Protein AF-A0A3E1KDF4-F1 (afdb_monomer_lite)

Foldseek 3Di:
DDDDFDWDWDAFQNFTKIWRFDPDDPDVVVVPPVQLQLLQAACLCSVDVVVGTQWMDTDPDPPPDDQEDAQTFGHPVRHKAFPLVQQVLQDPPSSVVQVVVLCVVCVLQFDADPNDTGGQFIFRYHNDPPPHGHQAAKTWTTSSSDSPNWIWIRHSNPSVFIKTFAPVSVLNVVSSVCSSNVPPDHDDRPVGIGTDDD

Structure (mmCIF, N/CA/C/O backbone):
data_AF-A0A3E1KDF4-F1
#
_entry.id   AF-A0A3E1KDF4-F1
#
loop_
_atom_site.group_PDB
_atom_site.id
_atom_site.type_symbol
_atom_site.label_atom_id
_atom_site.label_alt_id
_atom_site.label_comp_id
_atom_site.label_asym_id
_atom_site.label_entity_id
_atom_site.label_seq_id
_atom_site.pdbx_PDB_ins_code
_atom_site.Cartn_x
_atom_site.Cartn_y
_atom_site.Cartn_z
_atom_site.occupancy
_atom_site.B_iso_or_equiv
_atom_site.auth_seq_id
_atom_site.auth_comp_id
_atom_site.auth_asym_id
_atom_site.auth_atom_id
_atom_site.pdbx_PDB_model_num
ATOM 1 N N . PRO A 1 1 ? 9.156 12.011 -33.566 1.00 47.12 1 PRO A N 1
ATOM 2 C CA . PRO A 1 1 ? 8.100 10.980 -33.742 1.00 47.12 1 PRO A CA 1
ATOM 3 C C . PRO A 1 1 ? 7.710 10.384 -32.381 1.00 47.12 1 PRO A C 1
ATOM 5 O O . PRO A 1 1 ? 8.600 9.970 -31.647 1.00 47.12 1 PRO A O 1
ATOM 8 N N . ARG A 1 2 ? 6.422 10.395 -32.005 1.00 44.53 2 ARG A N 1
ATOM 9 C CA . ARG A 1 2 ? 5.960 9.654 -30.818 1.00 44.53 2 ARG A CA 1
ATOM 10 C C . ARG A 1 2 ? 5.987 8.169 -31.176 1.00 44.53 2 ARG A C 1
ATOM 12 O O . ARG A 1 2 ? 5.314 7.780 -32.126 1.00 44.53 2 ARG A O 1
ATOM 19 N N . LEU A 1 3 ? 6.801 7.381 -30.478 1.00 54.16 3 LEU A N 1
ATOM 20 C CA . LEU A 1 3 ? 6.761 5.926 -30.611 1.00 54.16 3 LEU A CA 1
ATOM 21 C C . LEU A 1 3 ? 5.365 5.436 -30.180 1.00 54.16 3 LEU A C 1
ATOM 23 O O . LEU A 1 3 ? 4.798 6.016 -29.247 1.00 54.16 3 LEU A O 1
ATOM 27 N N . PRO A 1 4 ? 4.786 4.427 -30.854 1.00 56.81 4 PRO A N 1
ATOM 28 C CA . PRO A 1 4 ? 3.568 3.796 -30.372 1.00 56.81 4 PRO A CA 1
ATOM 29 C C . PRO A 1 4 ? 3.824 3.260 -28.962 1.00 56.81 4 PRO A C 1
ATOM 31 O O . PRO A 1 4 ? 4.814 2.569 -28.732 1.00 56.81 4 PRO A O 1
ATOM 34 N N . VAL A 1 5 ? 2.954 3.607 -28.014 1.00 58.84 5 VAL A N 1
ATOM 35 C CA . VAL A 1 5 ? 2.964 2.966 -26.698 1.00 58.84 5 VAL A CA 1
ATOM 36 C C . VAL A 1 5 ? 2.368 1.584 -26.910 1.00 58.84 5 VAL A C 1
ATOM 38 O O . VAL A 1 5 ? 1.167 1.462 -27.151 1.00 58.84 5 VAL A O 1
ATOM 41 N N . GLU A 1 6 ? 3.208 0.555 -26.893 1.00 65.81 6 GLU A N 1
ATOM 42 C CA . GLU A 1 6 ? 2.715 -0.814 -26.851 1.00 65.81 6 GLU A CA 1
ATOM 43 C C . GLU A 1 6 ? 2.023 -1.022 -25.503 1.00 65.81 6 GLU A C 1
ATOM 45 O O . GLU A 1 6 ? 2.566 -0.698 -24.449 1.00 65.81 6 GLU A O 1
ATOM 50 N N . VAL A 1 7 ? 0.788 -1.511 -25.544 1.00 69.19 7 VAL A N 1
ATOM 51 C CA . VAL A 1 7 ? 0.014 -1.880 -24.360 1.00 69.19 7 VAL A CA 1
ATOM 52 C C . VAL A 1 7 ? -0.359 -3.341 -24.526 1.00 69.19 7 VAL A C 1
ATOM 54 O O . VAL A 1 7 ? -0.963 -3.725 -25.528 1.00 69.19 7 VAL A O 1
ATOM 57 N N . LEU A 1 8 ? 0.030 -4.164 -23.557 1.00 75.25 8 LEU A N 1
ATOM 58 C CA . LEU A 1 8 ? -0.312 -5.575 -23.526 1.00 75.25 8 LEU A CA 1
ATOM 59 C C . LEU A 1 8 ? -1.577 -5.754 -22.694 1.00 75.25 8 LEU A C 1
ATOM 61 O O . LEU A 1 8 ? -1.612 -5.404 -21.516 1.00 75.25 8 LEU A O 1
ATOM 65 N N . PHE A 1 9 ? -2.589 -6.369 -23.292 1.00 78.69 9 PHE A N 1
ATOM 66 C CA . PHE A 1 9 ? -3.765 -6.834 -22.574 1.00 78.69 9 PHE A CA 1
ATOM 67 C C . PHE A 1 9 ? -3.767 -8.356 -22.548 1.00 78.69 9 PHE A C 1
ATOM 69 O O . PHE A 1 9 ? -3.581 -8.995 -23.583 1.00 78.69 9 PHE A O 1
ATOM 76 N N . PHE A 1 10 ? -4.010 -8.948 -21.385 1.00 83.12 10 PHE A N 1
ATOM 77 C CA . PHE A 1 10 ? -4.250 -10.384 -21.283 1.00 83.12 10 PHE A CA 1
ATOM 78 C C . PHE A 1 10 ? -5.373 -10.679 -20.300 1.00 83.12 10 PHE A C 1
ATOM 80 O O . PHE A 1 10 ? -5.626 -9.933 -19.356 1.00 83.12 10 PHE A O 1
ATOM 87 N N . ASN A 1 11 ? -6.078 -11.780 -20.543 1.00 82.62 11 ASN A N 1
ATOM 88 C CA . ASN A 1 11 ? -7.138 -12.237 -19.661 1.00 82.62 11 ASN A CA 1
ATOM 89 C C . ASN A 1 11 ? -6.549 -13.126 -18.560 1.00 82.62 11 ASN A C 1
ATOM 91 O O . ASN A 1 11 ? -5.873 -14.109 -18.860 1.00 82.62 11 ASN A O 1
ATOM 95 N N . VAL A 1 12 ? -6.858 -12.822 -17.300 1.00 82.56 12 VAL A N 1
ATOM 96 C CA . VAL A 1 12 ? -6.626 -13.733 -16.173 1.00 82.56 12 VAL A CA 1
ATOM 97 C C . VAL A 1 12 ? -7.921 -13.898 -15.403 1.00 82.56 12 VAL A C 1
ATOM 99 O O . VAL A 1 12 ? -8.464 -12.937 -14.859 1.00 82.56 12 VAL A O 1
ATOM 102 N N . SER A 1 13 ? -8.429 -15.130 -15.347 1.00 83.38 13 SER A N 1
ATOM 103 C CA . SER A 1 13 ? -9.644 -15.476 -14.594 1.00 83.38 13 SER A CA 1
ATOM 104 C C . SER A 1 13 ? -10.860 -14.595 -14.943 1.00 83.38 13 SER A C 1
ATOM 106 O O . SER A 1 13 ? -11.677 -14.260 -14.079 1.00 83.38 13 SER A O 1
ATOM 108 N N . GLY A 1 14 ? -10.980 -14.169 -16.204 1.00 76.00 14 GLY A N 1
ATOM 109 C CA . GLY A 1 14 ? -12.062 -13.297 -16.664 1.00 76.00 14 GLY A CA 1
ATOM 110 C C . GLY A 1 14 ? -11.866 -11.807 -16.366 1.00 76.00 14 GLY A C 1
ATOM 111 O O . GLY A 1 14 ? -12.783 -11.033 -16.622 1.00 76.00 14 GLY A O 1
ATOM 112 N N . ARG A 1 15 ? -10.708 -11.382 -15.839 1.00 72.50 15 ARG A N 1
ATOM 113 C CA . ARG A 1 15 ? -10.311 -9.968 -15.767 1.00 72.50 15 ARG A CA 1
ATOM 114 C C . ARG A 1 15 ? -9.394 -9.639 -16.933 1.00 72.50 15 ARG A C 1
ATOM 116 O O . ARG A 1 15 ? -8.452 -10.382 -17.200 1.00 72.50 15 ARG A O 1
ATOM 123 N N . MET A 1 16 ? -9.654 -8.517 -17.594 1.00 79.44 16 MET A N 1
ATOM 124 C CA . MET A 1 16 ? -8.663 -7.932 -18.486 1.00 79.44 16 MET A CA 1
ATOM 125 C C . MET A 1 16 ? -7.581 -7.296 -17.617 1.00 79.44 16 MET A C 1
ATOM 127 O O . MET A 1 16 ? -7.897 -6.475 -16.761 1.00 79.44 16 MET A O 1
ATOM 131 N N . VAL A 1 17 ? -6.332 -7.702 -17.798 1.00 77.69 17 VAL A N 1
ATOM 132 C CA . VAL A 1 17 ? -5.173 -7.076 -17.168 1.00 77.69 17 VAL A CA 1
ATOM 133 C C . VAL A 1 17 ? -4.478 -6.262 -18.235 1.00 77.69 17 VAL A C 1
ATOM 135 O O . VAL A 1 17 ? -4.139 -6.784 -19.295 1.00 77.69 17 VAL A O 1
ATOM 138 N N . GLU A 1 18 ? -4.301 -4.982 -17.949 1.00 75.94 18 GLU A N 1
ATOM 139 C CA . GLU A 1 18 ? -3.542 -4.069 -18.788 1.00 75.94 18 GLU A CA 1
ATOM 140 C C . GLU A 1 18 ? -2.137 -3.922 -18.205 1.00 75.94 18 GLU A C 1
ATOM 142 O O . GLU A 1 18 ? -1.963 -3.595 -17.026 1.00 75.94 18 GLU A O 1
ATOM 147 N N . VAL A 1 19 ? -1.136 -4.156 -19.047 1.00 73.44 19 VAL A N 1
ATOM 148 C CA . VAL A 1 19 ? 0.274 -3.922 -18.759 1.00 73.44 19 VAL A CA 1
ATOM 149 C C . VAL A 1 19 ? 0.790 -2.928 -19.780 1.00 73.44 19 VAL A C 1
ATOM 151 O O . VAL A 1 19 ? 0.614 -3.110 -20.982 1.00 73.44 19 VAL A O 1
ATOM 154 N N . PHE A 1 20 ? 1.449 -1.883 -19.294 1.00 67.44 20 PHE A N 1
ATOM 155 C CA . PHE A 1 20 ? 2.184 -0.939 -20.127 1.00 67.44 20 PHE A CA 1
ATOM 156 C C . PHE A 1 20 ? 3.644 -1.397 -20.183 1.00 67.44 20 PHE A C 1
ATOM 158 O O . PHE A 1 20 ? 4.397 -1.072 -19.260 1.00 67.44 20 PHE A O 1
ATOM 165 N N . PRO A 1 21 ? 4.050 -2.202 -21.185 1.00 61.66 21 PRO A N 1
ATOM 166 C CA . PRO A 1 21 ? 5.449 -2.524 -21.392 1.00 61.66 21 PRO A CA 1
ATOM 167 C C . PRO A 1 21 ? 6.201 -1.257 -21.796 1.0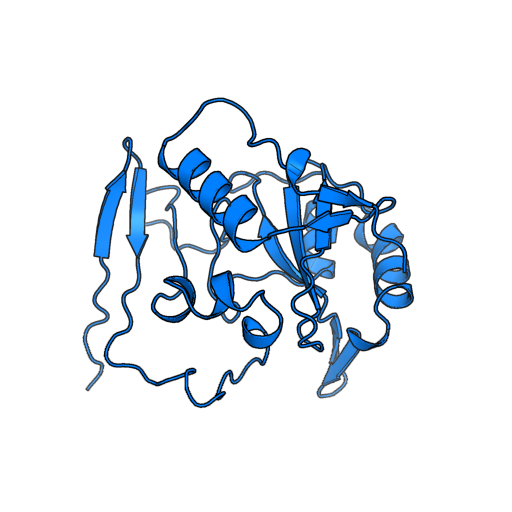0 61.66 21 PRO A C 1
ATOM 169 O O . PRO A 1 21 ? 5.887 -0.614 -22.793 1.00 61.66 21 PRO A O 1
ATOM 172 N N . THR A 1 22 ? 7.231 -0.906 -21.040 1.00 58.59 22 THR A N 1
ATOM 173 C CA . THR A 1 22 ? 8.205 0.099 -21.466 1.00 58.59 22 THR A CA 1
ATOM 174 C C . THR A 1 22 ? 9.553 -0.599 -21.641 1.00 58.59 22 THR A C 1
ATOM 176 O O . THR A 1 22 ? 10.296 -0.763 -20.679 1.00 58.59 22 THR A O 1
ATOM 179 N N . PHE A 1 23 ? 9.868 -1.045 -22.861 1.00 49.69 23 PHE A N 1
ATOM 180 C CA 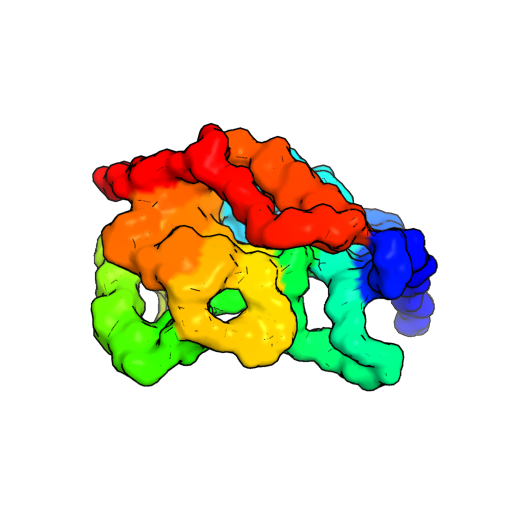. PHE A 1 23 ? 11.207 -1.498 -23.285 1.00 49.69 23 PHE A CA 1
ATOM 181 C C . PHE A 1 23 ? 11.597 -0.736 -24.565 1.00 49.69 23 PHE A C 1
ATOM 183 O O . PHE A 1 23 ? 10.693 -0.437 -25.345 1.00 49.69 23 PHE A O 1
ATOM 190 N N . PRO A 1 24 ? 12.879 -0.420 -24.851 1.00 49.16 24 PRO A N 1
ATOM 191 C CA . PRO A 1 24 ? 14.121 -0.694 -24.126 1.00 49.16 24 PRO A CA 1
ATOM 192 C C . PRO A 1 24 ? 14.363 0.326 -23.008 1.00 49.16 24 PRO A C 1
ATOM 194 O O . PRO A 1 24 ? 13.964 1.482 -23.119 1.00 49.16 24 PRO A O 1
ATOM 197 N N . GLY A 1 25 ? 15.004 -0.125 -21.929 1.00 45.41 25 GLY A N 1
ATOM 198 C CA . GLY A 1 25 ? 15.197 0.644 -20.704 1.00 45.41 25 GLY A CA 1
ATOM 199 C C . GLY A 1 25 ? 15.801 2.025 -20.946 1.00 45.41 25 GLY A C 1
ATOM 200 O O . GLY A 1 25 ? 17.001 2.162 -21.151 1.00 45.41 25 GLY A O 1
ATOM 201 N N . SER A 1 26 ? 14.986 3.067 -20.800 1.00 47.03 26 SER A N 1
ATOM 202 C CA . SER A 1 26 ? 15.437 4.235 -20.050 1.00 47.03 26 SER A CA 1
ATOM 203 C C . SER A 1 26 ? 15.648 3.741 -18.622 1.00 47.03 26 SER A C 1
ATOM 205 O O . SER A 1 26 ? 14.716 3.667 -17.824 1.00 47.03 26 SER A O 1
ATOM 207 N N . THR A 1 27 ? 16.851 3.233 -18.386 1.00 45.78 27 THR A N 1
ATOM 208 C CA . THR A 1 27 ? 17.291 2.554 -17.181 1.00 45.78 27 THR A CA 1
ATOM 209 C C . THR A 1 27 ? 17.152 3.494 -15.991 1.00 45.78 27 THR A C 1
ATOM 211 O O . THR A 1 27 ? 18.023 4.299 -15.688 1.00 45.78 27 THR A O 1
ATOM 214 N N . TYR A 1 28 ? 16.077 3.320 -15.223 1.00 50.94 28 TYR A N 1
ATOM 215 C CA . TYR A 1 28 ? 16.142 3.635 -13.799 1.00 50.94 28 TYR A CA 1
ATOM 216 C C . TYR A 1 28 ? 17.239 2.790 -13.115 1.00 50.94 28 TYR A C 1
ATOM 218 O O . TYR A 1 28 ? 17.643 3.121 -12.004 1.00 50.94 28 TYR A O 1
ATOM 226 N N . GLU A 1 29 ? 17.744 1.725 -13.777 1.00 48.97 29 GLU A N 1
ATOM 227 C CA . GLU A 1 29 ? 18.869 0.871 -13.342 1.00 48.97 29 GLU A CA 1
ATOM 228 C C . GLU A 1 29 ? 20.132 1.680 -12.999 1.00 48.97 29 GLU A C 1
ATOM 230 O O . GLU A 1 29 ? 20.879 1.269 -12.117 1.00 48.97 29 GLU A O 1
ATOM 235 N N . ASP A 1 30 ? 20.306 2.872 -13.585 1.00 49.66 30 ASP A N 1
ATOM 236 C CA . ASP A 1 30 ? 21.410 3.795 -13.278 1.00 49.66 30 ASP A CA 1
ATOM 237 C C . ASP A 1 30 ? 21.132 4.700 -12.054 1.00 49.66 30 ASP A C 1
ATOM 239 O O . ASP A 1 30 ? 21.831 5.684 -11.818 1.00 49.66 30 ASP A O 1
ATOM 243 N N . GLY A 1 31 ? 20.080 4.410 -11.278 1.00 47.66 31 GLY A N 1
ATOM 244 C CA . GLY A 1 31 ? 19.677 5.182 -10.097 1.00 47.66 31 GLY A CA 1
ATOM 245 C C . GLY A 1 31 ? 18.862 6.441 -10.404 1.00 47.66 31 GLY A C 1
ATOM 246 O O . GLY A 1 31 ? 18.643 7.265 -9.518 1.00 47.66 31 GLY A O 1
ATOM 247 N N . ASN A 1 32 ? 18.390 6.608 -11.641 1.00 49.22 32 ASN A N 1
ATOM 248 C CA . ASN A 1 32 ? 17.757 7.845 -12.095 1.00 49.22 32 ASN A CA 1
ATOM 249 C C . ASN A 1 32 ? 16.244 7.892 -11.820 1.00 49.22 32 ASN A C 1
ATOM 251 O O . ASN A 1 32 ? 15.463 8.304 -12.679 1.00 49.22 32 ASN A O 1
ATOM 255 N N . ASP A 1 33 ? 15.800 7.432 -10.642 1.00 59.28 33 ASP A N 1
ATOM 256 C CA . ASP A 1 33 ? 14.418 7.646 -10.204 1.00 59.28 33 ASP A CA 1
ATOM 257 C C . ASP A 1 33 ? 14.234 9.134 -9.909 1.00 59.28 33 ASP A C 1
ATOM 259 O O . ASP A 1 33 ? 14.506 9.619 -8.811 1.00 59.28 33 ASP A O 1
ATOM 263 N N . CYS A 1 34 ? 13.751 9.868 -10.909 1.00 49.00 34 CYS A N 1
ATOM 264 C CA . CYS A 1 34 ? 13.457 11.293 -10.827 1.00 49.00 34 CYS A CA 1
ATOM 265 C C . CYS A 1 34 ? 12.450 11.658 -9.716 1.00 49.00 34 CYS A C 1
ATOM 267 O O . CYS A 1 34 ? 12.303 12.840 -9.398 1.00 49.00 34 CYS A O 1
ATOM 269 N N . PHE A 1 35 ? 11.797 10.673 -9.085 1.00 58.03 35 PHE A N 1
ATOM 270 C CA . PHE A 1 35 ? 10.918 10.854 -7.930 1.00 58.03 35 PHE A CA 1
ATOM 271 C C . PHE A 1 35 ? 11.475 10.284 -6.612 1.00 58.03 35 PHE A C 1
ATOM 273 O O . PHE A 1 35 ? 10.855 10.521 -5.569 1.00 58.03 35 PHE A O 1
ATOM 280 N N . GLY A 1 36 ? 12.582 9.528 -6.641 1.00 62.53 36 GLY A N 1
ATOM 281 C CA . GLY A 1 36 ? 13.195 8.817 -5.504 1.00 62.53 36 GLY A CA 1
ATOM 282 C C . GLY A 1 36 ? 12.282 7.819 -4.772 1.00 62.53 36 GLY A C 1
ATOM 283 O O . GLY A 1 36 ? 12.664 7.261 -3.748 1.00 62.53 36 GLY A O 1
ATOM 284 N N . SER A 1 37 ? 11.058 7.614 -5.262 1.00 71.62 37 SER A N 1
ATOM 285 C CA . SER A 1 37 ? 10.005 6.859 -4.586 1.00 71.62 37 SER A CA 1
ATOM 286 C C . SER A 1 37 ? 10.140 5.349 -4.787 1.00 71.62 37 SER A C 1
ATOM 288 O O . SER A 1 37 ? 9.814 4.597 -3.876 1.00 71.62 37 SER A O 1
ATOM 290 N N . LEU A 1 38 ? 10.658 4.879 -5.922 1.00 77.81 38 LEU A N 1
ATOM 291 C CA . LEU A 1 38 ? 10.969 3.461 -6.128 1.00 77.81 38 LEU A CA 1
ATOM 292 C C . LEU A 1 38 ? 12.125 3.004 -5.236 1.00 77.81 38 LEU A C 1
ATOM 294 O O . LEU A 1 38 ? 12.090 1.880 -4.756 1.00 77.81 38 LEU A O 1
ATOM 298 N N . LEU A 1 39 ? 13.089 3.883 -4.941 1.00 80.44 39 LEU A N 1
ATOM 299 C CA . LEU A 1 39 ? 14.196 3.578 -4.021 1.00 80.44 39 LEU A CA 1
ATOM 300 C C . LEU A 1 39 ? 13.740 3.394 -2.562 1.00 80.44 39 LEU A C 1
ATOM 302 O O . LEU A 1 39 ? 14.505 2.901 -1.740 1.00 80.44 39 LEU A O 1
ATOM 306 N N . SER A 1 40 ? 12.504 3.791 -2.239 1.00 86.25 40 SER A N 1
ATOM 307 C CA . SER A 1 40 ? 11.893 3.543 -0.928 1.00 86.25 40 SER A CA 1
ATOM 308 C C . SER A 1 40 ? 11.153 2.206 -0.838 1.00 86.25 40 SER A C 1
ATOM 310 O O . SER A 1 40 ? 10.818 1.773 0.263 1.00 86.25 40 SER A O 1
ATOM 312 N N . LEU A 1 41 ? 10.888 1.546 -1.972 1.00 88.69 41 LEU A N 1
ATOM 313 C CA . LEU A 1 41 ? 10.337 0.195 -1.974 1.00 88.69 41 LEU A CA 1
ATOM 314 C C . LEU A 1 41 ? 11.434 -0.841 -1.698 1.00 88.69 41 LEU A C 1
ATOM 316 O O . LEU A 1 41 ? 12.595 -0.610 -2.033 1.00 88.69 41 LEU A O 1
ATOM 320 N N . PRO A 1 42 ? 11.055 -2.016 -1.176 1.00 90.00 42 PRO A N 1
ATOM 321 C CA . PRO A 1 42 ? 11.915 -3.190 -1.163 1.00 90.00 42 PRO A CA 1
ATOM 322 C C . PRO A 1 42 ? 12.475 -3.491 -2.546 1.00 90.00 42 PRO A C 1
ATOM 324 O O . PRO A 1 42 ? 11.732 -3.480 -3.532 1.00 90.00 42 PRO A O 1
ATOM 327 N N . ASP A 1 43 ? 13.767 -3.795 -2.617 1.00 85.81 43 ASP A N 1
ATOM 328 C CA . ASP A 1 43 ? 14.474 -4.026 -3.877 1.00 85.81 43 ASP A CA 1
ATOM 329 C C . ASP A 1 43 ? 13.806 -5.105 -4.732 1.00 85.81 43 ASP A C 1
ATOM 331 O O . ASP A 1 43 ? 13.681 -4.944 -5.947 1.00 85.81 43 ASP A O 1
ATOM 335 N N . GLY A 1 44 ? 13.330 -6.186 -4.109 1.00 83.88 44 GLY A N 1
ATOM 336 C CA . GLY A 1 44 ? 12.666 -7.267 -4.829 1.00 83.88 44 GLY A CA 1
ATOM 337 C C . GLY A 1 44 ? 11.298 -6.885 -5.398 1.00 83.88 44 GLY A C 1
ATOM 338 O O . GLY A 1 44 ? 10.838 -7.544 -6.322 1.00 83.88 44 GLY A O 1
ATOM 339 N N . LEU A 1 45 ? 10.674 -5.800 -4.925 1.00 85.38 45 LEU A N 1
ATOM 340 C CA . LEU A 1 45 ? 9.503 -5.192 -5.564 1.00 85.38 45 LEU A CA 1
ATOM 341 C C . LEU A 1 45 ? 9.929 -4.139 -6.584 1.00 85.38 45 LEU A C 1
ATOM 343 O O . LEU A 1 45 ? 9.500 -4.197 -7.737 1.00 85.38 45 LEU A O 1
ATOM 347 N N . ALA A 1 46 ? 10.793 -3.208 -6.176 1.00 80.31 46 ALA A N 1
ATOM 348 C CA . ALA A 1 46 ? 11.234 -2.078 -6.979 1.00 80.31 46 ALA A CA 1
ATOM 349 C C . ALA A 1 46 ? 11.887 -2.528 -8.286 1.00 80.31 46 ALA A C 1
ATOM 351 O O . ALA A 1 46 ? 11.510 -2.013 -9.326 1.00 80.31 46 ALA A O 1
ATOM 352 N N . LYS A 1 47 ? 12.792 -3.517 -8.245 1.00 78.19 47 LYS A N 1
ATOM 353 C CA . LYS A 1 47 ? 13.598 -4.011 -9.381 1.00 78.19 47 LYS A CA 1
ATOM 354 C C . LYS A 1 47 ? 12.939 -5.169 -10.154 1.00 78.19 47 LYS A C 1
ATOM 356 O O . LYS A 1 47 ? 13.576 -5.790 -11.003 1.00 78.19 47 LYS A O 1
ATOM 361 N N . SER A 1 48 ? 11.675 -5.484 -9.858 1.00 76.38 48 SER A N 1
ATOM 362 C CA . SER A 1 48 ? 10.919 -6.585 -10.477 1.00 76.38 48 SER A CA 1
ATOM 363 C C . SER A 1 48 ? 10.250 -6.190 -11.806 1.00 76.38 48 SER A C 1
ATOM 365 O O . SER A 1 48 ? 10.710 -5.304 -12.527 1.00 76.38 48 SER A O 1
ATOM 367 N N . TRP A 1 49 ? 9.117 -6.825 -12.135 1.00 71.31 49 TRP A N 1
ATOM 368 C CA . TRP A 1 49 ? 8.223 -6.386 -13.206 1.00 71.31 49 TRP A CA 1
ATOM 369 C C . TRP A 1 49 ? 7.742 -4.942 -13.009 1.00 71.31 49 TRP A C 1
ATOM 371 O O . TRP A 1 49 ? 7.520 -4.246 -13.999 1.00 71.31 49 TRP A O 1
ATOM 381 N N . LEU A 1 50 ? 7.621 -4.467 -11.762 1.00 73.56 50 LEU A N 1
ATOM 382 C CA . LEU A 1 50 ? 7.198 -3.095 -11.457 1.00 73.56 50 LEU A CA 1
ATOM 383 C C . LEU A 1 50 ? 8.210 -2.050 -11.950 1.00 73.56 50 LEU A C 1
ATOM 385 O O . LEU A 1 50 ? 7.823 -0.940 -12.286 1.00 73.56 50 LEU A O 1
ATOM 389 N N . TRP A 1 51 ? 9.490 -2.410 -12.047 1.00 68.19 51 TRP A N 1
ATOM 390 C CA . TRP A 1 51 ? 10.529 -1.552 -12.624 1.00 68.19 51 TRP A CA 1
ATOM 391 C C . TRP A 1 51 ? 10.378 -1.361 -14.134 1.00 68.19 51 TRP A C 1
ATOM 393 O O . TRP A 1 51 ? 10.801 -0.359 -14.702 1.00 68.19 51 TRP A O 1
ATOM 403 N N . ARG A 1 52 ? 9.841 -2.388 -14.801 1.00 66.69 52 ARG A N 1
ATOM 404 C CA . ARG A 1 52 ? 9.834 -2.538 -16.266 1.00 66.69 52 ARG A CA 1
ATOM 405 C C . ARG A 1 52 ? 8.482 -2.211 -16.892 1.00 66.69 52 ARG A C 1
ATOM 407 O O . ARG A 1 52 ? 8.345 -2.180 -18.113 1.00 66.69 52 ARG A O 1
ATOM 414 N N . THR A 1 53 ? 7.476 -2.030 -16.051 1.00 64.75 53 THR A N 1
ATOM 415 C CA . THR A 1 53 ? 6.094 -1.762 -16.429 1.00 64.75 53 THR A CA 1
ATOM 416 C C . THR A 1 53 ? 5.609 -0.599 -15.574 1.00 64.75 53 THR A C 1
ATOM 418 O O . THR A 1 53 ? 6.038 -0.469 -14.434 1.00 64.75 53 THR A O 1
ATOM 421 N N . ASP A 1 54 ? 4.691 0.240 -16.054 1.00 69.88 54 ASP A N 1
ATOM 422 C CA . ASP A 1 54 ? 4.097 1.336 -15.247 1.00 69.88 54 ASP A CA 1
ATOM 423 C C . ASP A 1 54 ? 3.170 0.816 -14.108 1.00 69.88 54 ASP A C 1
ATOM 425 O O . ASP A 1 54 ? 2.219 1.471 -13.666 1.00 69.88 54 ASP A O 1
ATOM 429 N N . GLY A 1 55 ? 3.431 -0.402 -13.635 1.00 73.94 55 GLY A N 1
ATOM 430 C CA . GLY A 1 55 ? 2.593 -1.198 -12.765 1.00 73.94 55 GLY A CA 1
ATOM 431 C C . GLY A 1 55 ? 1.571 -2.057 -13.510 1.00 73.94 55 GLY A C 1
ATOM 432 O O . GLY A 1 55 ? 1.525 -2.106 -14.742 1.00 73.94 55 GLY A O 1
ATOM 433 N N . TRP A 1 56 ? 0.717 -2.726 -12.737 1.00 76.75 56 TRP A N 1
ATOM 434 C CA . TRP A 1 56 ? -0.422 -3.482 -13.256 1.00 76.75 56 TRP A CA 1
ATOM 435 C C . TRP A 1 56 ? -1.721 -2.727 -13.035 1.00 76.75 56 TRP A C 1
ATOM 437 O O . TRP A 1 56 ? -1.860 -1.954 -12.082 1.00 76.75 56 TRP A O 1
ATOM 447 N N . ARG A 1 57 ? -2.696 -2.978 -13.914 1.00 72.56 57 ARG A N 1
ATOM 448 C CA . ARG A 1 57 ? -4.014 -2.348 -13.840 1.00 72.56 57 ARG A CA 1
ATOM 449 C C . ARG A 1 57 ? -5.126 -3.342 -14.136 1.00 72.56 57 ARG A C 1
ATOM 451 O O . ARG A 1 57 ? -5.003 -4.202 -15.008 1.00 72.56 57 ARG A O 1
ATOM 458 N N . ILE A 1 58 ? -6.233 -3.168 -13.417 1.00 69.88 58 ILE A N 1
ATOM 459 C CA . ILE A 1 58 ? -7.501 -3.849 -13.678 1.00 69.88 58 ILE A CA 1
ATOM 460 C C . ILE A 1 58 ? -8.526 -2.755 -14.004 1.00 69.88 58 ILE A C 1
ATOM 462 O O . ILE A 1 58 ? -8.970 -2.065 -13.083 1.00 69.88 58 ILE A O 1
ATOM 466 N N . PRO A 1 59 ? -8.872 -2.531 -15.282 1.00 63.62 59 PRO A N 1
ATOM 467 C CA . PRO A 1 59 ? -9.909 -1.576 -15.649 1.00 63.62 59 PRO A CA 1
ATOM 468 C C . PRO A 1 59 ? -11.270 -2.020 -15.093 1.00 63.62 59 PRO A C 1
ATOM 470 O O . PRO A 1 59 ? -11.611 -3.203 -15.130 1.00 63.62 59 PRO A O 1
ATOM 473 N N . GLY A 1 60 ? -12.045 -1.061 -14.574 1.00 57.38 60 GLY A N 1
ATOM 474 C CA . GLY A 1 60 ? -13.407 -1.300 -14.077 1.00 57.38 60 GLY A CA 1
ATOM 475 C C . GLY A 1 60 ? -14.410 -1.570 -15.204 1.00 57.38 60 GLY A C 1
ATOM 476 O O . GLY A 1 60 ? -15.323 -2.376 -15.042 1.00 57.38 60 GLY A O 1
ATOM 477 N N . SER A 1 61 ? -14.193 -0.954 -16.368 1.00 57.00 61 SER A N 1
ATOM 478 C CA . SER A 1 61 ? -14.953 -1.167 -17.600 1.00 57.00 61 SER A CA 1
ATOM 479 C C . SER A 1 61 ? -14.105 -0.821 -18.835 1.00 57.00 61 SER A C 1
ATOM 481 O O . SER A 1 61 ? -13.056 -0.180 -18.732 1.00 57.00 61 SER A O 1
ATOM 483 N N . VAL A 1 62 ? -14.532 -1.267 -20.021 1.00 52.66 62 VAL A N 1
ATOM 484 C CA . VAL A 1 62 ? -13.871 -0.922 -21.291 1.00 52.66 62 VAL A CA 1
ATOM 485 C C . VAL A 1 62 ? -14.149 0.552 -21.606 1.00 52.66 62 VAL A C 1
ATOM 487 O O . VAL A 1 62 ? -15.300 0.926 -21.805 1.00 52.66 62 VAL A O 1
ATOM 490 N N . GLY A 1 63 ? -13.105 1.383 -21.663 1.00 53.22 63 GLY A N 1
ATOM 491 C CA . GLY A 1 63 ? -13.209 2.812 -21.999 1.00 53.22 63 GLY A CA 1
ATOM 492 C C . GLY A 1 63 ? -13.201 3.773 -20.803 1.00 53.22 63 GLY A C 1
ATOM 493 O O . GLY A 1 63 ? -13.036 4.975 -21.008 1.00 53.22 63 GLY A O 1
ATOM 494 N N . GLU A 1 64 ? -13.300 3.282 -19.563 1.00 55.50 64 GLU A N 1
ATOM 495 C CA . GLU A 1 64 ? -13.021 4.106 -18.384 1.00 55.50 64 GLU A CA 1
ATOM 496 C C . GLU A 1 64 ? -11.518 4.376 -18.270 1.00 55.50 64 GLU A C 1
ATOM 498 O O . GLU A 1 64 ? -10.703 3.475 -18.060 1.00 55.50 64 GLU A O 1
ATOM 503 N N . GLY A 1 65 ? -11.151 5.652 -18.404 1.00 50.94 65 GLY A N 1
ATOM 504 C CA . GLY A 1 65 ? -9.796 6.120 -18.149 1.00 50.94 65 GLY A CA 1
ATOM 505 C C . GLY A 1 65 ? -9.397 5.830 -16.693 1.00 50.94 65 GLY A C 1
ATOM 506 O O . GLY A 1 65 ? -10.114 6.222 -15.769 1.00 50.94 65 GLY A O 1
ATOM 507 N N . PRO A 1 66 ? -8.257 5.169 -16.442 1.00 51.72 66 PRO A N 1
ATOM 508 C CA . PRO A 1 66 ? -7.880 4.739 -15.105 1.00 51.72 66 PRO A CA 1
ATOM 509 C C . PRO A 1 66 ? -7.452 5.953 -14.284 1.00 51.72 66 PRO A C 1
ATOM 511 O O . PRO A 1 66 ? -6.358 6.480 -14.489 1.00 51.72 66 PRO A O 1
ATOM 514 N N . MET A 1 67 ? -8.279 6.401 -13.339 1.00 53.81 67 MET A N 1
ATOM 515 C CA . MET A 1 67 ? -7.948 7.538 -12.463 1.00 53.81 67 MET A CA 1
ATOM 516 C C . MET A 1 67 ? -7.547 7.107 -11.044 1.00 53.81 67 MET A C 1
ATOM 518 O O . MET A 1 67 ? -6.969 7.900 -10.308 1.00 53.81 67 MET A O 1
ATOM 522 N N . THR A 1 68 ? -7.764 5.849 -10.643 1.00 56.97 68 THR A N 1
ATOM 523 C CA . THR A 1 68 ? -7.406 5.380 -9.292 1.00 56.97 68 THR A CA 1
ATOM 524 C C . THR A 1 68 ? -6.875 3.954 -9.352 1.00 56.97 68 THR A C 1
ATOM 526 O O . THR A 1 68 ? -7.616 3.049 -9.719 1.00 56.97 68 THR A O 1
ATOM 529 N N . ASN A 1 69 ? -5.597 3.741 -9.010 1.00 64.25 69 ASN A N 1
ATOM 530 C CA . ASN A 1 69 ? -5.084 2.379 -8.893 1.00 64.25 69 ASN A CA 1
ATOM 531 C C . ASN A 1 69 ? -5.443 1.821 -7.524 1.00 64.25 69 ASN A C 1
ATOM 533 O O . ASN A 1 69 ? -5.103 2.410 -6.494 1.00 64.25 69 ASN A O 1
ATOM 537 N N . ARG A 1 70 ? -6.147 0.699 -7.536 1.00 73.31 70 ARG A N 1
ATOM 538 C CA . ARG A 1 70 ? -6.415 -0.099 -6.354 1.00 73.31 70 ARG A CA 1
ATOM 539 C C . ARG A 1 70 ? -6.359 -1.567 -6.725 1.00 73.31 70 ARG A C 1
ATOM 541 O O . ARG A 1 70 ? -6.452 -1.928 -7.894 1.00 73.31 70 ARG A O 1
ATOM 548 N N . GLN A 1 71 ? -6.222 -2.400 -5.710 1.00 86.38 71 GLN A N 1
ATOM 549 C CA . GLN A 1 71 ? -6.049 -3.842 -5.789 1.00 86.38 71 GLN A CA 1
ATOM 550 C C . GLN A 1 71 ? -4.714 -4.322 -6.367 1.00 86.38 71 GLN A C 1
ATOM 552 O O . GLN A 1 71 ? -4.328 -5.431 -6.028 1.00 86.38 71 GLN A O 1
ATOM 557 N N . LEU A 1 72 ? -3.997 -3.534 -7.172 1.00 86.50 72 LEU A N 1
ATOM 558 C CA . LEU A 1 72 ? -2.666 -3.865 -7.691 1.00 86.50 72 LEU A CA 1
ATOM 559 C C . LEU A 1 72 ? -1.700 -2.686 -7.535 1.00 86.50 72 LEU A C 1
ATOM 561 O O . LEU A 1 72 ? -2.120 -1.541 -7.357 1.00 86.50 72 LEU A O 1
ATOM 565 N N . ILE A 1 73 ? -0.397 -2.965 -7.610 1.00 83.81 73 ILE A N 1
ATOM 566 C CA . ILE A 1 73 ? 0.645 -1.940 -7.495 1.00 83.81 73 ILE A CA 1
ATOM 567 C C . ILE A 1 73 ? 0.823 -1.204 -8.822 1.00 83.81 73 ILE A C 1
ATOM 569 O O . ILE A 1 73 ? 0.847 -1.805 -9.896 1.00 83.81 73 ILE A O 1
ATOM 573 N N . GLY A 1 74 ? 0.937 0.121 -8.720 1.00 77.00 74 GLY A N 1
ATOM 574 C CA . GLY A 1 74 ? 1.163 1.040 -9.834 1.00 77.00 74 GLY A CA 1
ATOM 575 C C . GLY A 1 74 ? 2.488 1.773 -9.704 1.00 77.00 74 GLY A C 1
ATOM 576 O O . GLY A 1 74 ? 3.066 1.811 -8.618 1.00 77.00 74 GLY A O 1
ATOM 577 N N . HIS A 1 75 ? 2.926 2.433 -10.770 1.00 75.69 75 HIS A N 1
ATOM 578 C CA . HIS A 1 75 ? 4.099 3.299 -10.708 1.00 75.69 75 HIS A CA 1
ATOM 579 C C . HIS A 1 75 ? 3.876 4.547 -9.812 1.00 75.69 75 HIS A C 1
ATOM 581 O O . HIS A 1 75 ? 2.783 5.140 -9.824 1.00 75.69 75 HIS A O 1
ATOM 587 N N . PRO A 1 76 ? 4.896 5.006 -9.052 1.00 73.38 76 PRO A N 1
ATOM 588 C CA . PRO A 1 76 ? 4.764 6.139 -8.132 1.00 73.38 76 PRO A CA 1
ATOM 589 C C . PRO A 1 76 ? 4.372 7.474 -8.768 1.00 73.38 76 PRO A C 1
ATOM 591 O O . PRO A 1 76 ? 3.745 8.303 -8.097 1.00 73.38 76 PRO A O 1
ATOM 594 N N . SER A 1 77 ? 4.762 7.710 -10.027 1.00 65.94 77 SER A N 1
ATOM 595 C CA . SER A 1 77 ? 4.519 8.984 -10.725 1.00 65.94 77 SER A CA 1
ATOM 596 C C . SER A 1 77 ? 3.045 9.220 -11.049 1.00 65.94 77 SER A C 1
ATOM 598 O O . SER A 1 77 ? 2.632 10.368 -11.195 1.00 65.94 77 SER A O 1
ATOM 600 N N . SER A 1 78 ? 2.247 8.156 -11.141 1.00 63.69 78 SER A N 1
ATOM 601 C CA . SER A 1 78 ? 0.853 8.250 -11.566 1.00 63.69 78 SER A CA 1
ATOM 602 C C . SER A 1 78 ? -0.131 7.721 -10.524 1.00 63.69 78 SER A C 1
ATOM 604 O O . SER A 1 78 ? -1.279 8.168 -10.514 1.00 63.69 78 SER A O 1
ATOM 606 N N . ARG A 1 79 ? 0.272 6.782 -9.649 1.00 76.12 79 ARG A N 1
ATOM 607 C CA . ARG A 1 79 ? -0.696 5.955 -8.902 1.00 76.12 79 ARG A CA 1
ATOM 608 C C . ARG A 1 79 ? -0.611 5.987 -7.381 1.00 76.12 79 ARG A C 1
ATOM 610 O O . ARG A 1 79 ? -1.593 5.614 -6.742 1.00 76.12 79 ARG A O 1
ATOM 617 N N . TRP A 1 80 ? 0.503 6.410 -6.792 1.00 86.06 80 TRP A N 1
ATOM 618 C CA . TRP A 1 80 ? 0.636 6.409 -5.331 1.00 86.06 80 TRP A CA 1
ATOM 619 C C . TRP A 1 80 ? -0.052 7.618 -4.713 1.00 86.06 80 TRP A C 1
ATOM 621 O O . TRP A 1 80 ? 0.081 8.741 -5.210 1.00 86.06 80 TRP A O 1
ATOM 631 N N . ARG A 1 81 ? -0.752 7.395 -3.600 1.00 87.56 81 ARG A N 1
ATOM 632 C CA . ARG A 1 81 ? -1.473 8.447 -2.876 1.00 87.56 81 ARG A CA 1
ATOM 633 C C . ARG A 1 81 ? -0.686 8.921 -1.671 1.00 87.56 81 ARG A C 1
ATOM 635 O O . ARG A 1 81 ? -0.176 8.115 -0.905 1.00 87.56 81 ARG A O 1
ATOM 642 N N . ASP A 1 82 ? -0.643 10.227 -1.472 1.00 89.19 82 ASP A N 1
ATOM 643 C CA . ASP A 1 82 ? -0.070 10.800 -0.259 1.00 89.19 82 ASP A CA 1
ATOM 644 C C . ASP A 1 82 ? -0.973 10.487 0.949 1.00 89.19 82 ASP A C 1
ATOM 646 O O . ASP A 1 82 ? -2.185 10.268 0.811 1.00 89.19 82 ASP A O 1
ATOM 650 N N . ALA A 1 83 ? -0.381 10.457 2.147 1.00 92.06 83 ALA A N 1
ATOM 651 C CA . ALA A 1 83 ? -1.074 10.129 3.395 1.00 92.06 83 ALA A CA 1
ATOM 652 C C . ALA A 1 83 ? -2.353 10.947 3.612 1.00 92.06 83 ALA A C 1
ATOM 654 O O . ALA A 1 83 ? -3.337 10.449 4.149 1.00 92.06 83 ALA A O 1
ATOM 655 N N . ASP A 1 84 ? -2.358 12.207 3.189 1.00 91.69 84 ASP A N 1
ATOM 656 C CA . ASP A 1 84 ? -3.492 13.099 3.376 1.00 91.69 84 ASP A CA 1
ATOM 657 C C . ASP A 1 84 ? -4.717 12.669 2.551 1.00 91.69 84 ASP A C 1
ATOM 659 O O . ASP A 1 84 ? -5.827 12.621 3.076 1.00 91.69 84 ASP A O 1
ATOM 663 N N . THR A 1 85 ? -4.489 12.274 1.300 1.00 90.31 85 THR A N 1
ATOM 664 C CA . THR A 1 85 ? -5.488 11.780 0.353 1.00 90.31 85 THR A CA 1
ATOM 665 C C . THR A 1 85 ? -5.993 10.405 0.781 1.00 90.31 85 THR A C 1
ATOM 667 O O . THR A 1 85 ? -7.178 10.096 0.648 1.00 90.31 85 THR A O 1
ATOM 670 N N . TYR A 1 86 ? -5.107 9.568 1.327 1.00 92.81 86 TYR A N 1
ATOM 671 C CA . TYR A 1 86 ? -5.510 8.319 1.963 1.00 92.81 86 TYR A CA 1
ATOM 672 C C . TYR A 1 86 ? -6.440 8.570 3.158 1.00 92.81 86 TYR A C 1
ATOM 674 O O . TYR A 1 86 ? -7.530 8.002 3.199 1.00 92.81 86 TYR A O 1
ATOM 682 N N . LEU A 1 87 ? -6.072 9.446 4.094 1.00 95.31 87 LEU A N 1
ATOM 683 C CA . LEU A 1 87 ? -6.897 9.715 5.274 1.00 95.31 87 LEU A CA 1
ATOM 684 C C . LEU A 1 87 ? -8.256 10.323 4.913 1.00 95.31 87 LEU A C 1
ATOM 686 O O . LEU A 1 87 ? -9.253 9.984 5.545 1.00 95.31 87 LEU A O 1
ATOM 690 N N . ASP A 1 88 ? -8.322 11.174 3.886 1.00 93.62 88 ASP A N 1
ATOM 691 C CA . ASP A 1 88 ? -9.598 11.682 3.367 1.00 93.62 88 ASP A CA 1
ATOM 692 C C . ASP A 1 88 ? -10.494 10.536 2.855 1.00 93.62 88 ASP A C 1
ATOM 694 O O . ASP A 1 88 ? -11.713 10.574 3.025 1.00 93.62 88 ASP A O 1
ATOM 698 N N . SER A 1 89 ? -9.901 9.464 2.313 1.00 91.94 89 SER A N 1
ATOM 699 C CA . SER A 1 89 ? -10.642 8.280 1.857 1.00 91.94 89 SER A CA 1
ATOM 700 C C . SER A 1 89 ? -11.193 7.392 2.979 1.00 91.94 89 SER A C 1
ATOM 702 O O . SER A 1 89 ? -12.028 6.536 2.694 1.00 91.94 89 SER A O 1
ATOM 704 N N . LEU A 1 90 ? -10.752 7.567 4.230 1.00 93.88 90 LEU A N 1
ATOM 705 C CA . LEU A 1 90 ? -11.289 6.840 5.391 1.00 93.88 90 LEU A CA 1
ATOM 706 C C . LEU A 1 90 ? -12.568 7.485 5.944 1.00 93.88 90 LEU A C 1
ATOM 708 O O . LEU A 1 90 ? -13.358 6.824 6.614 1.00 93.88 90 LEU A O 1
ATOM 712 N N . GLY A 1 91 ? -12.797 8.765 5.639 1.00 93.12 91 GLY A N 1
ATOM 713 C CA . GLY A 1 91 ? -14.011 9.489 6.000 1.00 93.12 91 GLY A CA 1
ATOM 714 C C . GLY A 1 91 ? -13.755 10.825 6.695 1.00 93.12 91 GLY A C 1
ATOM 715 O O . GLY A 1 91 ? -12.626 11.257 6.942 1.00 93.12 91 GLY A O 1
ATOM 716 N N . LYS A 1 92 ? -14.848 11.511 7.045 1.00 95.12 92 LYS A N 1
ATOM 717 C CA . LYS A 1 92 ? -14.800 12.852 7.642 1.00 95.12 92 LYS A CA 1
ATOM 718 C C . LYS A 1 92 ? -14.077 12.830 8.995 1.00 95.12 92 LYS A C 1
ATOM 720 O O . LYS A 1 92 ? -14.409 12.047 9.875 1.00 95.12 92 LYS A O 1
ATOM 725 N N . GLY A 1 93 ? -13.117 13.737 9.177 1.00 94.69 93 GLY A N 1
ATOM 726 C CA . GLY A 1 93 ? -12.403 13.936 10.447 1.00 94.69 93 GLY A CA 1
ATOM 727 C C . GLY A 1 93 ? -11.130 13.100 10.620 1.00 94.69 93 GLY A C 1
ATOM 728 O O . GLY A 1 93 ? -10.270 13.492 11.410 1.00 94.69 93 GLY A O 1
ATOM 729 N N . TRP A 1 94 ? -10.942 12.038 9.831 1.00 96.25 94 TRP A N 1
ATOM 730 C CA . TRP A 1 94 ? -9.764 11.167 9.891 1.00 96.25 94 TRP A CA 1
ATOM 731 C C . TRP A 1 94 ? -8.463 11.917 9.613 1.00 96.25 94 TRP A C 1
ATOM 733 O O . TRP A 1 94 ? -7.533 11.861 10.416 1.00 96.25 94 TRP A O 1
ATOM 743 N N . LYS A 1 95 ? -8.423 12.717 8.541 1.00 95.31 95 LYS A N 1
ATOM 744 C CA . LYS A 1 95 ? -7.273 13.576 8.221 1.00 95.31 95 LYS A CA 1
ATOM 745 C C . LYS A 1 95 ? -6.891 14.494 9.378 1.00 95.31 95 LYS A C 1
ATOM 747 O O . LYS A 1 95 ? -5.724 14.570 9.744 1.00 95.31 95 LYS A O 1
ATOM 752 N N . LYS A 1 96 ? -7.866 15.158 10.005 1.00 96.06 96 LYS A N 1
ATOM 753 C CA . LYS A 1 96 ? -7.609 16.046 11.150 1.00 96.06 96 LYS A CA 1
ATOM 754 C C . LYS A 1 96 ? -7.066 15.274 12.359 1.00 96.06 96 LYS A C 1
ATOM 756 O O . LYS A 1 96 ? -6.185 15.789 13.040 1.00 96.06 96 LYS A O 1
ATOM 761 N N . LYS A 1 97 ? -7.578 14.064 12.612 1.00 96.31 97 LYS A N 1
ATOM 762 C CA . LYS A 1 97 ? -7.182 13.219 13.749 1.00 96.31 97 LYS A CA 1
ATOM 763 C C . LYS A 1 97 ? -5.784 12.612 13.574 1.00 96.31 97 LYS A C 1
ATOM 765 O O . LYS A 1 97 ? -5.000 12.624 14.517 1.00 96.31 97 LYS A O 1
ATOM 770 N N . TYR A 1 98 ? -5.473 12.090 12.389 1.00 96.31 98 TYR A N 1
ATOM 771 C CA . TYR A 1 98 ? -4.313 11.215 12.190 1.00 96.31 98 TYR A CA 1
ATOM 772 C C . TYR A 1 98 ? -3.145 11.851 11.447 1.00 96.31 98 TYR A C 1
ATOM 774 O O . TYR A 1 98 ? -2.004 11.455 11.670 1.00 96.31 98 TYR A O 1
ATOM 782 N N . LEU A 1 99 ? -3.377 12.872 10.618 1.00 95.12 99 LEU A N 1
ATOM 783 C CA . LEU A 1 99 ? -2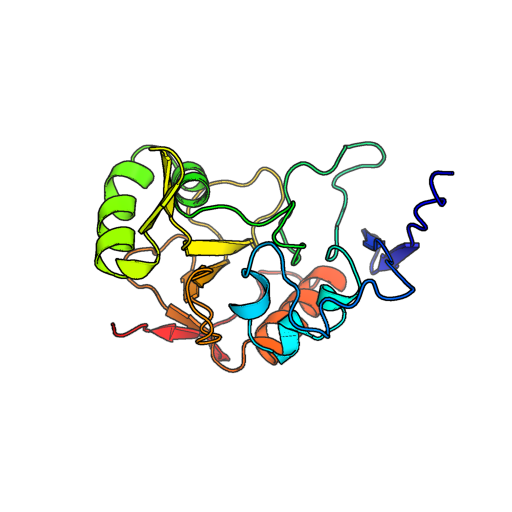.286 13.520 9.891 1.00 95.12 99 LEU A CA 1
ATOM 784 C C . LEU A 1 99 ? -1.212 14.121 10.819 1.00 95.12 99 LEU A C 1
ATOM 786 O O . LEU A 1 99 ? -0.036 14.000 10.482 1.00 95.12 99 LEU A O 1
ATOM 790 N N . PRO A 1 100 ? -1.550 14.747 11.970 1.00 95.00 100 PRO A N 1
ATOM 791 C CA . PRO A 1 100 ? -0.536 15.196 12.924 1.00 95.00 100 PRO A CA 1
ATOM 792 C C . PRO A 1 100 ? 0.304 14.041 13.485 1.00 95.00 100 PRO A C 1
ATOM 794 O O . PRO A 1 100 ? 1.523 14.152 13.497 1.00 95.00 100 PRO A O 1
ATOM 797 N N . LYS A 1 101 ? -0.330 12.916 13.850 1.00 94.31 101 LYS A N 1
ATOM 798 C CA . LYS A 1 101 ? 0.360 11.724 14.370 1.00 94.31 101 LYS A CA 1
ATOM 799 C C . LYS A 1 101 ? 1.331 11.129 13.345 1.00 94.31 101 LYS A C 1
ATOM 801 O O . LYS A 1 101 ? 2.464 10.823 13.680 1.00 94.31 101 LYS A O 1
ATOM 806 N N . ILE A 1 102 ? 0.924 11.033 12.075 1.00 94.56 102 ILE A N 1
ATOM 807 C CA . ILE A 1 102 ? 1.809 10.562 10.992 1.00 94.56 102 ILE A CA 1
ATOM 808 C C . ILE A 1 102 ? 3.040 11.468 10.858 1.00 94.56 102 ILE A C 1
ATOM 810 O O . ILE A 1 102 ? 4.145 10.975 10.670 1.00 94.56 102 ILE A O 1
ATOM 814 N N . LYS A 1 103 ? 2.874 12.792 10.974 1.00 94.19 103 LYS A N 1
ATOM 815 C CA . LYS A 1 103 ? 4.004 13.735 10.918 1.00 94.19 103 LYS A CA 1
ATOM 816 C C . LYS A 1 103 ? 4.939 13.615 12.119 1.00 94.19 103 LYS A C 1
ATOM 818 O O . LYS A 1 103 ? 6.121 13.886 11.971 1.00 94.19 103 LYS A O 1
ATOM 823 N N . GLU A 1 104 ? 4.408 13.266 13.284 1.00 94.00 104 GLU A N 1
ATOM 824 C CA . GLU A 1 104 ? 5.198 13.024 14.492 1.00 94.00 104 GLU A CA 1
ATOM 825 C C . GLU A 1 104 ? 6.007 11.727 14.383 1.00 94.00 104 GLU A C 1
ATOM 827 O O . GLU A 1 104 ? 7.186 11.722 14.718 1.00 94.00 104 GLU A O 1
ATOM 832 N N . LEU A 1 105 ? 5.406 10.660 13.843 1.00 93.31 105 LEU A N 1
ATOM 833 C CA . LEU A 1 105 ? 6.080 9.378 13.602 1.00 93.31 105 LEU A CA 1
ATOM 834 C C . LEU A 1 105 ? 7.129 9.455 12.481 1.00 93.31 105 LEU A C 1
ATOM 836 O O . LEU A 1 105 ? 8.162 8.793 12.547 1.00 93.31 105 LEU A O 1
ATOM 840 N N . PHE A 1 106 ? 6.869 10.260 11.447 1.00 93.44 106 PHE A N 1
ATOM 841 C CA . PHE A 1 106 ? 7.718 10.382 10.258 1.00 93.44 106 PHE A CA 1
ATOM 842 C C . PHE A 1 106 ? 8.052 11.853 9.963 1.00 93.44 106 PHE A C 1
ATOM 844 O O . PHE A 1 106 ? 7.608 12.404 8.947 1.00 93.44 106 PHE A O 1
ATOM 851 N N . PRO A 1 107 ? 8.815 12.531 10.840 1.00 92.25 107 PRO A N 1
ATOM 852 C CA . PRO A 1 107 ? 9.103 13.956 10.688 1.00 92.25 107 PRO A CA 1
ATOM 853 C C . PRO A 1 107 ? 9.924 14.255 9.427 1.00 92.25 107 PRO A C 1
ATOM 855 O O . PRO A 1 107 ? 9.708 15.273 8.771 1.00 92.25 107 PRO A O 1
ATOM 858 N N . ASP A 1 108 ? 10.810 13.341 9.039 1.00 90.19 108 ASP A N 1
ATOM 859 C CA . ASP A 1 108 ? 11.640 13.411 7.835 1.00 90.19 108 ASP A CA 1
ATOM 860 C C . ASP A 1 108 ? 10.840 13.234 6.533 1.00 90.19 108 ASP A C 1
ATOM 862 O O . ASP A 1 108 ? 11.273 13.691 5.478 1.00 90.19 108 ASP A O 1
ATOM 866 N N . ALA A 1 109 ? 9.641 12.644 6.597 1.00 89.62 109 ALA A N 1
ATOM 867 C CA . ALA A 1 109 ? 8.743 12.555 5.448 1.00 89.62 109 ALA A CA 1
ATOM 868 C C . ALA A 1 109 ? 8.061 13.900 5.130 1.00 89.62 109 ALA A C 1
ATOM 870 O O . ALA A 1 109 ? 7.411 14.039 4.090 1.00 89.62 109 ALA A O 1
ATOM 871 N N . VAL A 1 110 ? 8.168 14.913 5.997 1.00 91.19 110 VAL A N 1
ATOM 872 C CA . VAL A 1 110 ? 7.568 16.232 5.768 1.00 91.19 110 VAL A CA 1
ATOM 873 C C . VAL A 1 110 ? 8.523 17.111 4.963 1.00 91.19 110 VAL A C 1
ATOM 875 O O . VAL A 1 110 ? 9.489 17.662 5.477 1.00 91.19 110 VAL A O 1
ATOM 878 N N . THR A 1 111 ? 8.202 17.310 3.687 1.00 86.75 111 THR A N 1
ATOM 879 C CA . THR A 1 111 ? 8.986 18.140 2.759 1.00 86.75 111 THR A CA 1
ATOM 880 C C . THR A 1 111 ? 8.304 19.479 2.504 1.00 86.75 111 THR A C 1
ATOM 882 O O . THR A 1 111 ? 7.075 19.576 2.515 1.00 86.75 111 THR A O 1
ATOM 885 N N . ASN A 1 112 ? 9.090 20.526 2.257 1.00 84.44 112 ASN A N 1
ATOM 886 C CA . ASN A 1 112 ? 8.593 21.832 1.834 1.00 84.44 112 ASN A CA 1
ATOM 887 C C . ASN A 1 112 ? 9.270 22.209 0.517 1.00 84.44 112 ASN A C 1
ATOM 889 O O . ASN A 1 112 ? 10.469 22.471 0.489 1.00 84.44 112 ASN A O 1
ATOM 893 N N . ILE A 1 113 ? 8.503 22.197 -0.571 1.00 76.12 113 ILE A N 1
ATOM 894 C CA . ILE A 1 113 ? 8.987 22.550 -1.907 1.00 76.12 113 ILE A CA 1
ATOM 895 C C . ILE A 1 113 ? 8.154 23.735 -2.380 1.00 76.12 113 ILE A C 1
ATOM 897 O O . ILE A 1 113 ? 6.931 23.629 -2.480 1.00 76.12 113 ILE A O 1
ATOM 901 N N . ASN A 1 114 ? 8.807 24.868 -2.649 1.00 80.56 114 ASN A N 1
ATOM 902 C CA . ASN A 1 114 ? 8.166 26.112 -3.095 1.00 80.56 114 ASN A CA 1
ATOM 903 C C . ASN A 1 114 ? 7.016 26.580 -2.178 1.00 80.56 114 ASN A C 1
ATOM 905 O O . ASN A 1 114 ? 5.974 27.025 -2.652 1.00 80.56 114 ASN A O 1
ATOM 909 N N . GLY A 1 115 ? 7.173 26.431 -0.858 1.00 78.81 115 GLY A N 1
ATOM 910 C CA . GLY A 1 115 ? 6.157 26.812 0.131 1.00 78.81 115 GLY A CA 1
ATOM 911 C C . GLY A 1 115 ? 5.025 25.794 0.310 1.00 78.81 115 GLY A C 1
ATOM 912 O O . GLY A 1 115 ? 4.189 25.958 1.200 1.00 78.81 115 GLY A O 1
ATOM 913 N N . VAL A 1 116 ? 4.999 24.720 -0.487 1.00 78.75 116 VAL A N 1
ATOM 914 C CA . VAL A 1 116 ? 4.000 23.655 -0.387 1.00 78.75 116 VAL A CA 1
ATOM 915 C C . VAL A 1 116 ? 4.536 22.539 0.502 1.00 78.75 116 VAL A C 1
ATOM 917 O O . VAL A 1 116 ? 5.454 21.805 0.127 1.00 78.75 116 VAL A O 1
ATOM 920 N N . LYS A 1 117 ? 3.925 22.381 1.681 1.00 82.62 117 LYS A N 1
ATOM 921 C CA . LYS A 1 117 ? 4.192 21.243 2.567 1.00 82.62 117 LYS A CA 1
ATOM 922 C C . LYS A 1 117 ? 3.583 19.974 1.973 1.00 82.62 117 LYS A C 1
ATOM 924 O O . LYS A 1 117 ? 2.367 19.894 1.818 1.00 82.62 117 LYS A O 1
ATOM 929 N N . ARG A 1 118 ? 4.420 18.979 1.687 1.00 84.50 118 ARG A N 1
ATOM 930 C CA . ARG A 1 118 ? 4.014 17.650 1.214 1.00 84.50 118 ARG A CA 1
ATOM 931 C C . ARG A 1 118 ? 4.510 16.581 2.170 1.00 84.50 118 ARG A C 1
ATOM 933 O O . ARG A 1 118 ? 5.616 16.685 2.693 1.00 84.50 118 ARG A O 1
ATOM 940 N N . ILE A 1 119 ? 3.703 15.548 2.370 1.00 89.44 119 ILE A N 1
ATOM 941 C CA . ILE A 1 119 ? 4.059 14.414 3.223 1.00 89.44 119 ILE A CA 1
ATOM 942 C C . ILE A 1 119 ? 4.387 13.247 2.307 1.00 89.44 119 ILE A C 1
ATOM 944 O O . ILE A 1 119 ? 3.542 12.780 1.554 1.00 89.44 119 ILE A O 1
ATOM 948 N N . LYS A 1 120 ? 5.631 12.798 2.377 1.00 90.19 120 LYS A N 1
ATOM 949 C CA . LYS A 1 120 ? 6.213 11.734 1.563 1.00 90.19 120 LYS A CA 1
ATOM 950 C C . LYS A 1 120 ? 5.990 10.340 2.153 1.00 90.19 120 LYS A C 1
ATOM 952 O O . LYS A 1 120 ? 6.654 9.395 1.756 1.00 90.19 120 LYS A O 1
ATOM 957 N N . PHE A 1 121 ? 5.023 10.205 3.056 1.00 93.44 121 PHE A N 1
ATOM 958 C CA . PHE A 1 121 ? 4.453 8.924 3.460 1.00 93.44 121 PHE A CA 1
ATOM 959 C C . PHE A 1 121 ? 3.377 8.551 2.436 1.00 93.44 121 PHE A C 1
ATOM 961 O O . PHE A 1 121 ? 2.297 9.151 2.421 1.00 93.44 121 PHE A O 1
ATOM 968 N N . ARG A 1 122 ? 3.708 7.654 1.504 1.00 91.75 122 ARG A N 1
ATOM 969 C CA . ARG A 1 122 ? 2.915 7.416 0.289 1.00 91.75 122 ARG A CA 1
ATOM 970 C C . ARG A 1 122 ? 2.359 6.001 0.270 1.00 91.75 122 ARG A C 1
ATOM 972 O O . ARG A 1 122 ? 3.114 5.041 0.353 1.00 91.75 122 ARG A O 1
ATOM 979 N N . CYS A 1 123 ? 1.045 5.893 0.116 1.00 93.50 123 CYS A N 1
ATOM 980 C CA . CYS A 1 123 ? 0.314 4.654 -0.110 1.00 93.50 123 CYS A CA 1
ATOM 981 C C . CYS A 1 123 ? 0.613 4.154 -1.526 1.00 93.50 123 CYS A C 1
ATOM 983 O O . CYS A 1 123 ? 0.138 4.754 -2.500 1.00 93.50 123 CYS A O 1
ATOM 985 N N . PHE A 1 124 ? 1.383 3.074 -1.649 1.00 91.25 124 PHE A N 1
ATOM 986 C CA . PHE A 1 124 ? 1.707 2.469 -2.944 1.00 91.25 124 PHE A CA 1
ATOM 987 C C . PHE A 1 124 ? 0.742 1.347 -3.337 1.00 91.25 124 PHE A C 1
ATOM 989 O O . PHE A 1 124 ? 0.569 1.077 -4.528 1.00 91.25 124 PHE A O 1
ATOM 996 N N . LEU A 1 125 ? 0.081 0.728 -2.353 1.00 92.62 125 LEU A N 1
ATOM 997 C CA . LEU A 1 125 ? -0.944 -0.288 -2.562 1.00 92.62 125 LEU A CA 1
ATOM 998 C C . LEU A 1 125 ? -2.130 -0.051 -1.628 1.00 92.62 125 LEU A C 1
ATOM 1000 O O . LEU A 1 125 ? -1.958 0.115 -0.426 1.00 92.62 125 LEU A O 1
ATOM 1004 N N . ASP A 1 126 ? -3.330 -0.065 -2.197 1.00 92.69 126 ASP A N 1
ATOM 1005 C CA . ASP A 1 126 ? -4.597 -0.076 -1.469 1.00 92.69 126 ASP A CA 1
ATOM 1006 C C . ASP A 1 126 ? -5.424 -1.254 -1.977 1.00 92.69 126 ASP A C 1
ATOM 1008 O O . ASP A 1 126 ? -5.728 -1.310 -3.174 1.00 92.69 126 ASP A O 1
ATOM 1012 N N . THR A 1 127 ? -5.753 -2.203 -1.102 1.00 93.62 127 THR A N 1
ATOM 1013 C CA . THR A 1 127 ? -6.418 -3.452 -1.502 1.00 93.62 127 THR A CA 1
ATOM 1014 C C . THR A 1 127 ? -7.928 -3.311 -1.707 1.00 93.62 127 THR A C 1
ATOM 1016 O O . THR A 1 127 ? -8.562 -4.208 -2.275 1.00 93.62 127 THR A O 1
ATOM 1019 N N . ARG A 1 128 ? -8.520 -2.163 -1.344 1.00 90.75 128 ARG A N 1
ATOM 1020 C CA . ARG A 1 128 ? -9.953 -1.903 -1.539 1.00 90.75 128 ARG A CA 1
ATOM 1021 C C . ARG A 1 128 ? -10.326 -1.909 -3.025 1.00 90.75 128 ARG A C 1
ATOM 1023 O O . ARG A 1 128 ? -9.564 -1.418 -3.855 1.00 90.75 128 ARG A O 1
ATOM 1030 N N . PRO A 1 129 ? -11.522 -2.376 -3.410 1.00 85.00 129 PRO A N 1
ATOM 1031 C CA . PRO A 1 129 ? -12.020 -2.184 -4.769 1.00 85.00 129 PRO A CA 1
ATOM 1032 C C . PRO A 1 129 ? -12.117 -0.698 -5.155 1.00 85.00 129 PRO A C 1
ATOM 1034 O O . PRO A 1 129 ? -12.164 0.191 -4.300 1.00 85.00 129 PRO A O 1
ATOM 1037 N N . VAL A 1 130 ? -12.167 -0.402 -6.454 1.00 78.69 130 VAL A N 1
ATOM 1038 C CA . VAL A 1 130 ? -12.412 0.964 -6.954 1.00 78.69 130 VAL A CA 1
ATOM 1039 C C . VAL A 1 130 ? -13.753 1.484 -6.416 1.00 78.69 130 VAL A C 1
ATOM 1041 O O . VAL A 1 130 ? -14.721 0.739 -6.325 1.00 78.69 130 VAL A O 1
ATOM 1044 N N . GLY A 1 131 ? -13.794 2.754 -6.005 1.00 80.12 131 GLY A N 1
ATOM 1045 C CA . GLY A 1 131 ? -14.993 3.396 -5.446 1.00 80.12 131 GLY A CA 1
ATOM 1046 C C . GLY A 1 131 ? -15.256 3.129 -3.957 1.00 80.12 131 GLY A C 1
ATOM 1047 O O . GLY A 1 131 ? -16.009 3.873 -3.340 1.00 80.12 131 GLY A O 1
ATOM 1048 N N . VAL A 1 132 ? -14.593 2.144 -3.343 1.00 86.88 132 VAL A N 1
ATOM 1049 C CA . VAL A 1 132 ? -14.775 1.811 -1.917 1.00 86.88 132 VAL A CA 1
ATOM 1050 C C . VAL A 1 132 ? -13.931 2.719 -1.007 1.00 86.88 132 VAL A C 1
ATOM 1052 O O . VAL A 1 132 ? -12.709 2.779 -1.129 1.00 86.88 132 VAL A O 1
ATOM 1055 N N . GLY A 1 133 ? -14.566 3.491 -0.131 1.00 88.75 133 GLY A N 1
ATOM 1056 C CA . GLY A 1 133 ? -13.889 4.263 0.922 1.00 88.75 133 GLY A CA 1
ATOM 1057 C C . GLY A 1 133 ? -13.982 3.566 2.279 1.00 88.75 133 GLY A C 1
ATOM 1058 O O . GLY A 1 133 ? -14.431 2.432 2.359 1.00 88.75 133 GLY A O 1
ATOM 1059 N N . GLY A 1 134 ? -13.600 4.265 3.345 1.00 93.56 134 GLY A N 1
ATOM 1060 C CA . GLY A 1 134 ? -13.766 3.787 4.719 1.00 93.56 134 GLY A CA 1
ATOM 1061 C C . GLY A 1 134 ? -12.614 2.921 5.248 1.00 93.56 134 GLY A C 1
ATOM 1062 O O . GLY A 1 134 ? -11.658 2.654 4.510 1.00 93.56 134 GLY A O 1
ATOM 1063 N N . PRO A 1 135 ? -12.683 2.541 6.537 1.00 94.75 135 PRO A N 1
ATOM 1064 C CA . PRO A 1 135 ? -11.673 1.750 7.240 1.00 94.75 135 PRO A CA 1
ATOM 1065 C C . PRO A 1 135 ? -11.798 0.261 6.881 1.00 94.75 135 PRO A C 1
ATOM 1067 O O . PRO A 1 135 ? -12.193 -0.560 7.696 1.00 94.75 135 PRO A O 1
ATOM 1070 N N . GLU A 1 136 ? -11.512 -0.076 5.626 1.00 93.06 136 GLU A N 1
ATOM 1071 C CA . GLU A 1 136 ? -11.599 -1.442 5.103 1.00 93.06 136 GLU A CA 1
ATOM 1072 C C . GLU A 1 136 ? -10.333 -1.816 4.336 1.00 93.06 136 GLU A C 1
ATOM 1074 O O . GLU A 1 136 ? -9.698 -0.964 3.704 1.00 93.06 136 GLU A O 1
ATOM 1079 N N . GLY A 1 137 ? -10.013 -3.110 4.335 1.00 93.88 137 GLY A N 1
ATOM 1080 C CA . GLY A 1 137 ? -8.869 -3.664 3.622 1.00 93.88 137 GLY A CA 1
ATOM 1081 C C . GLY A 1 137 ? -7.527 -3.163 4.149 1.00 93.88 137 GLY A C 1
ATOM 1082 O O . GLY A 1 137 ? -7.435 -2.475 5.161 1.00 93.88 137 GLY A O 1
ATOM 1083 N N . ASP A 1 138 ? -6.482 -3.486 3.408 1.00 96.88 138 ASP A N 1
ATOM 1084 C CA . ASP A 1 138 ? -5.094 -3.238 3.772 1.00 96.88 138 ASP A CA 1
ATOM 1085 C C . ASP A 1 138 ? -4.518 -2.129 2.899 1.00 96.88 138 ASP A C 1
ATOM 1087 O O . ASP A 1 138 ? -4.762 -2.045 1.685 1.00 96.88 138 ASP A O 1
ATOM 1091 N N . GLN A 1 139 ? -3.749 -1.242 3.517 1.00 96.38 139 GLN A N 1
ATOM 1092 C CA . GLN A 1 139 ? -3.051 -0.177 2.816 1.00 96.38 139 GLN A CA 1
ATOM 1093 C C . GLN A 1 139 ? -1.578 -0.172 3.192 1.00 96.38 139 GLN A C 1
ATOM 1095 O O . GLN A 1 139 ? -1.214 -0.141 4.369 1.00 96.38 139 GLN A O 1
ATOM 1100 N N . PHE A 1 140 ? -0.730 -0.178 2.167 1.00 96.88 140 PHE A N 1
ATOM 1101 C CA . PHE A 1 140 ? 0.715 -0.272 2.310 1.00 96.88 140 PHE A CA 1
ATOM 1102 C C . PHE A 1 140 ? 1.390 1.018 1.876 1.00 96.88 140 PHE A C 1
ATOM 1104 O O . PHE A 1 140 ? 1.087 1.581 0.816 1.00 96.88 140 PHE A O 1
ATOM 1111 N N . PHE A 1 141 ? 2.317 1.473 2.709 1.00 95.75 141 PHE A N 1
ATOM 1112 C CA . PHE A 1 141 ? 2.982 2.756 2.587 1.00 95.75 141 PHE A CA 1
ATOM 1113 C C . PHE A 1 141 ? 4.491 2.595 2.616 1.00 95.75 141 PHE A C 1
ATOM 1115 O O . PHE A 1 141 ? 5.027 1.681 3.235 1.00 95.75 141 PHE A O 1
ATOM 1122 N N . VAL A 1 142 ? 5.164 3.554 1.997 1.00 94.12 142 VAL A N 1
ATOM 1123 C CA . VAL A 1 142 ? 6.605 3.771 2.122 1.00 94.12 142 VAL A CA 1
ATOM 1124 C C . VAL A 1 142 ? 6.875 5.238 2.434 1.00 94.12 142 VAL A C 1
ATOM 1126 O O . VAL A 1 142 ? 6.093 6.126 2.070 1.00 94.12 142 VAL A O 1
ATOM 1129 N N . CYS A 1 143 ? 7.998 5.501 3.096 1.00 92.81 143 CYS A N 1
ATOM 1130 C CA . CYS A 1 143 ? 8.537 6.846 3.252 1.00 92.81 143 CYS A CA 1
ATOM 1131 C C . CYS A 1 143 ? 9.423 7.161 2.045 1.00 92.81 143 CYS A C 1
ATOM 1133 O O . CYS A 1 143 ? 10.582 6.771 2.012 1.00 92.81 143 CYS A O 1
ATOM 1135 N N . SER A 1 144 ? 8.922 7.919 1.069 1.00 88.50 144 SER A N 1
ATOM 1136 C CA . SER A 1 144 ? 9.664 8.217 -0.167 1.00 88.50 144 SER A CA 1
ATOM 1137 C C . SER A 1 144 ? 10.844 9.186 0.021 1.00 88.50 144 SER A C 1
ATOM 1139 O O . SER A 1 144 ? 11.441 9.626 -0.957 1.00 88.50 144 SER A O 1
ATOM 1141 N N . THR A 1 145 ? 11.122 9.601 1.257 1.00 87.75 145 THR A N 1
ATOM 1142 C CA . THR A 1 145 ? 12.332 10.330 1.677 1.00 87.75 145 THR A CA 1
ATOM 1143 C C . THR A 1 145 ? 13.423 9.397 2.192 1.00 87.75 145 THR A C 1
ATOM 1145 O O . THR A 1 145 ? 14.537 9.852 2.435 1.00 87.75 145 THR A O 1
ATOM 1148 N N . ARG A 1 146 ? 13.110 8.111 2.370 1.00 88.75 146 ARG A N 1
ATOM 1149 C CA . ARG A 1 146 ? 14.004 7.084 2.898 1.00 88.75 146 ARG A CA 1
ATOM 1150 C C . ARG A 1 146 ? 14.313 6.047 1.824 1.00 88.75 146 ARG A C 1
ATOM 1152 O O . ARG A 1 146 ? 13.560 5.871 0.872 1.00 88.75 146 ARG A O 1
ATOM 1159 N N . GLN A 1 147 ? 15.428 5.354 2.020 1.00 88.50 147 GLN A N 1
ATOM 1160 C CA . GLN A 1 147 ? 15.826 4.163 1.262 1.00 88.50 147 GLN A CA 1
ATOM 1161 C C . GLN A 1 147 ? 15.971 2.962 2.212 1.00 88.50 147 GLN A C 1
ATOM 1163 O O . GLN A 1 147 ? 16.803 2.086 2.009 1.00 88.50 147 GLN A O 1
ATOM 1168 N N . ASP A 1 148 ? 15.194 2.964 3.300 1.00 89.31 148 ASP A N 1
ATOM 1169 C CA . ASP A 1 148 ? 15.205 1.927 4.338 1.00 89.31 148 ASP A CA 1
ATOM 1170 C C . ASP A 1 148 ? 14.432 0.667 3.924 1.00 89.31 148 ASP A C 1
ATOM 1172 O O . ASP A 1 148 ? 14.490 -0.338 4.628 1.00 89.31 148 ASP A O 1
ATOM 1176 N N . GLN A 1 149 ? 13.744 0.716 2.776 1.00 90.31 149 GLN A N 1
ATOM 1177 C CA . GLN A 1 149 ? 12.979 -0.391 2.202 1.00 90.31 149 GLN A CA 1
ATOM 1178 C C . GLN A 1 149 ? 11.863 -0.899 3.132 1.00 90.31 149 GLN A C 1
ATOM 1180 O O . GLN A 1 149 ? 11.378 -2.023 2.991 1.00 90.31 149 GLN A O 1
ATOM 1185 N N . VAL A 1 150 ? 11.429 -0.066 4.084 1.00 95.19 150 VAL A N 1
ATOM 1186 C CA . VAL A 1 150 ? 10.401 -0.426 5.061 1.00 95.19 150 VAL A CA 1
ATOM 1187 C C . VAL A 1 150 ? 9.016 -0.206 4.465 1.00 95.19 150 VAL A C 1
ATOM 1189 O O . VAL A 1 150 ? 8.645 0.905 4.081 1.00 95.19 150 VAL A O 1
ATOM 1192 N N . VAL A 1 151 ? 8.214 -1.272 4.451 1.00 96.94 151 VAL A N 1
ATOM 1193 C CA . VAL A 1 151 ? 6.798 -1.214 4.082 1.00 96.94 151 VAL A CA 1
ATOM 1194 C C . VAL A 1 151 ? 5.951 -1.121 5.342 1.00 96.94 151 VAL A C 1
ATOM 1196 O O . VAL A 1 151 ? 5.865 -2.065 6.127 1.00 96.94 151 VAL A O 1
ATOM 1199 N N . TYR A 1 152 ? 5.291 0.017 5.515 1.00 97.62 152 TYR A N 1
ATOM 1200 C CA . TYR A 1 152 ? 4.320 0.231 6.578 1.00 97.62 152 TYR A CA 1
ATOM 1201 C C . TYR A 1 152 ? 2.953 -0.278 6.148 1.00 97.62 152 TYR A C 1
ATOM 1203 O O . TYR A 1 152 ? 2.566 -0.143 4.989 1.00 97.62 152 TYR A O 1
ATOM 1211 N N . HIS A 1 153 ? 2.205 -0.827 7.090 1.00 97.94 153 HIS A N 1
ATOM 1212 C CA . HIS A 1 153 ? 0.921 -1.458 6.851 1.00 97.94 153 HIS A CA 1
ATOM 1213 C C . HIS A 1 153 ? -0.137 -0.873 7.791 1.00 97.94 153 HIS A C 1
ATOM 1215 O O . HIS A 1 153 ? 0.036 -0.866 9.011 1.00 97.94 153 HIS A O 1
ATOM 1221 N N . VAL A 1 154 ? -1.229 -0.383 7.207 1.00 97.38 154 VAL A N 1
ATOM 1222 C CA . VAL A 1 154 ? -2.466 -0.029 7.906 1.00 97.38 154 VAL A CA 1
ATOM 1223 C C . VAL A 1 154 ? -3.517 -1.076 7.561 1.00 97.38 154 VAL A C 1
ATOM 1225 O O . VAL A 1 154 ? -3.902 -1.193 6.399 1.00 97.38 154 VAL A O 1
ATOM 1228 N N . HIS A 1 155 ? -3.963 -1.812 8.573 1.00 96.81 155 HIS A N 1
ATOM 1229 C CA . HIS A 1 155 ? -4.976 -2.855 8.448 1.00 96.81 155 HIS A CA 1
ATOM 1230 C C . HIS A 1 155 ? -6.342 -2.286 8.832 1.00 96.81 155 HIS A C 1
ATOM 1232 O O . HIS A 1 155 ? -6.477 -1.723 9.915 1.00 96.81 155 HIS A O 1
ATOM 1238 N N . GLU A 1 156 ? -7.329 -2.386 7.944 1.00 95.25 156 GLU A N 1
ATOM 1239 C CA . GLU A 1 156 ? -8.718 -1.955 8.166 1.00 95.25 156 GLU A CA 1
ATOM 1240 C C . GLU A 1 156 ? -8.831 -0.528 8.729 1.00 95.25 156 GLU A C 1
ATOM 1242 O O . GLU A 1 156 ? -9.597 -0.227 9.642 1.00 95.25 156 GLU A O 1
ATOM 1247 N N . GLY A 1 157 ? -8.019 0.388 8.195 1.00 94.19 157 GLY A N 1
ATOM 1248 C CA . GLY A 1 157 ? -7.992 1.778 8.645 1.00 94.19 157 GLY A CA 1
ATOM 1249 C C . GLY A 1 157 ? -7.448 1.995 10.064 1.00 94.19 157 GLY A C 1
ATOM 1250 O O . GLY A 1 157 ? -7.548 3.115 10.560 1.00 94.19 157 GLY A O 1
ATOM 1251 N N . ASP A 1 158 ? -6.848 1.001 10.723 1.00 95.88 158 ASP A N 1
ATOM 1252 C CA . ASP A 1 158 ? -6.224 1.171 12.038 1.00 95.88 158 ASP A CA 1
ATOM 1253 C C . ASP A 1 158 ? -4.897 1.942 11.939 1.00 95.88 158 ASP A C 1
ATOM 1255 O O . ASP A 1 158 ? -3.796 1.393 11.903 1.00 95.88 158 ASP A O 1
ATOM 1259 N N . VAL A 1 159 ? -5.012 3.270 11.872 1.00 94.56 159 VAL A N 1
ATOM 1260 C CA . VAL A 1 159 ? -3.865 4.189 11.837 1.00 94.56 159 VAL A CA 1
ATOM 1261 C C . VAL A 1 159 ? -3.204 4.328 13.220 1.00 94.56 159 VAL A C 1
ATOM 1263 O O . VAL A 1 159 ? -2.111 4.882 13.317 1.00 94.56 159 VAL A O 1
ATOM 1266 N N . GLU A 1 160 ? -3.848 3.876 14.304 1.00 93.06 160 GLU A N 1
ATOM 1267 C CA . GLU A 1 160 ? -3.274 3.954 15.658 1.00 93.06 160 GLU A CA 1
ATOM 1268 C C . GLU A 1 160 ? -2.254 2.847 15.890 1.00 93.06 160 GLU A C 1
ATOM 1270 O O . GLU A 1 160 ? -1.191 3.113 16.451 1.00 93.06 160 GLU A O 1
ATOM 1275 N N . ASN A 1 161 ? -2.540 1.644 15.397 1.00 94.00 161 ASN A N 1
ATOM 1276 C CA . ASN A 1 161 ? -1.659 0.491 15.513 1.00 94.00 161 ASN A CA 1
ATOM 1277 C C . ASN A 1 161 ? -0.965 0.210 14.182 1.00 94.00 161 ASN A C 1
ATOM 1279 O O . ASN A 1 161 ? -1.182 -0.830 13.559 1.00 94.00 161 ASN A O 1
ATOM 1283 N N . LEU A 1 162 ? -0.116 1.147 13.747 1.00 96.00 162 LEU A N 1
ATOM 1284 C CA . LEU A 1 162 ? 0.665 0.973 12.526 1.00 96.00 162 LEU A CA 1
ATOM 1285 C C . LEU A 1 162 ? 1.504 -0.310 12.603 1.00 96.00 162 LEU A C 1
ATOM 1287 O O . LEU A 1 162 ? 2.035 -0.679 13.654 1.00 96.00 162 LEU A O 1
ATOM 1291 N N . ARG A 1 163 ? 1.627 -0.993 11.470 1.00 97.75 163 ARG A N 1
ATOM 1292 C CA . ARG A 1 163 ? 2.358 -2.251 11.338 1.00 97.75 163 ARG A CA 1
ATOM 1293 C C . ARG A 1 163 ? 3.482 -2.104 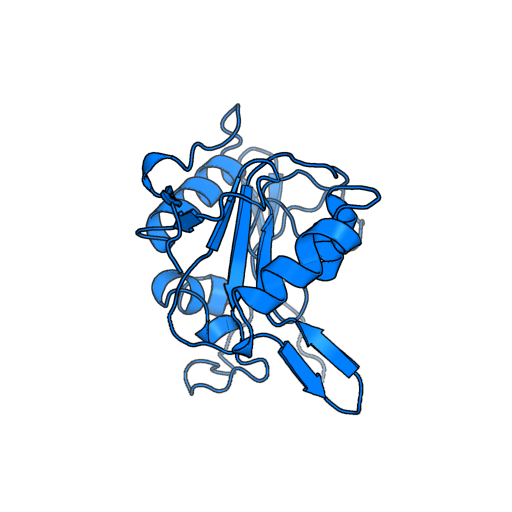10.319 1.00 97.75 163 ARG A C 1
ATOM 1295 O O . ARG A 1 163 ? 3.510 -1.147 9.547 1.00 97.75 163 ARG A O 1
ATOM 1302 N N . VAL A 1 164 ? 4.398 -3.060 10.304 1.00 97.56 164 VAL A N 1
ATOM 1303 C CA . VAL A 1 164 ? 5.408 -3.240 9.257 1.00 97.56 164 VAL A CA 1
ATOM 1304 C C . VAL A 1 164 ? 5.176 -4.589 8.587 1.00 97.56 164 VAL A C 1
ATOM 1306 O O . VAL A 1 164 ? 4.708 -5.537 9.221 1.00 97.56 164 VAL A O 1
ATOM 1309 N N . LEU A 1 165 ? 5.455 -4.657 7.290 1.00 97.44 165 LEU A N 1
ATOM 1310 C CA . LEU A 1 165 ? 5.381 -5.877 6.501 1.00 97.44 165 LEU A CA 1
ATOM 1311 C C . LEU A 1 165 ? 6.773 -6.522 6.396 1.00 97.44 165 LEU A C 1
ATOM 1313 O O . LEU A 1 165 ? 7.693 -5.937 5.826 1.00 97.44 165 LEU A O 1
ATOM 1317 N N . ARG A 1 166 ? 6.923 -7.730 6.939 1.00 96.31 166 ARG A N 1
ATOM 1318 C CA . ARG A 1 166 ? 8.084 -8.610 6.753 1.00 96.31 166 ARG A CA 1
ATOM 1319 C C . ARG A 1 166 ? 8.009 -9.318 5.414 1.00 96.31 166 ARG A C 1
ATOM 1321 O O . ARG A 1 166 ? 6.918 -9.637 4.960 1.00 96.31 166 ARG A O 1
ATOM 1328 N N . ASN A 1 167 ? 9.167 -9.609 4.821 1.00 95.25 167 ASN A N 1
ATOM 1329 C CA . ASN A 1 167 ? 9.284 -10.246 3.502 1.00 95.25 167 ASN A CA 1
ATOM 1330 C C . ASN A 1 167 ? 8.263 -9.674 2.500 1.00 95.25 167 ASN A C 1
ATOM 1332 O O . ASN A 1 167 ? 7.424 -10.413 1.971 1.00 95.25 167 ASN A O 1
ATOM 1336 N N . PRO A 1 168 ? 8.265 -8.342 2.307 1.00 94.81 168 PRO A N 1
ATOM 1337 C CA . PRO A 1 168 ? 7.230 -7.653 1.551 1.00 94.81 168 PRO A CA 1
ATOM 1338 C C . PRO A 1 168 ? 7.128 -8.162 0.111 1.00 94.81 168 PRO A C 1
ATOM 1340 O O . PRO A 1 168 ? 6.041 -8.129 -0.453 1.00 94.81 168 PRO A O 1
ATOM 1343 N N . GLU A 1 169 ? 8.211 -8.680 -0.474 1.00 91.56 169 GLU A N 1
ATOM 1344 C CA . GLU A 1 169 ? 8.183 -9.303 -1.797 1.00 91.56 169 GLU A CA 1
ATOM 1345 C C . GLU A 1 169 ? 7.214 -10.490 -1.849 1.00 91.56 169 GLU A C 1
ATOM 1347 O O . GLU A 1 169 ? 6.336 -10.535 -2.708 1.00 91.56 169 GLU A O 1
ATOM 1352 N N . ASP A 1 170 ? 7.350 -11.430 -0.911 1.00 94.12 170 ASP A N 1
ATOM 1353 C CA . ASP A 1 170 ? 6.551 -12.659 -0.860 1.00 94.12 170 ASP A CA 1
ATOM 1354 C C . ASP A 1 170 ? 5.085 -12.351 -0.525 1.00 94.12 170 ASP A C 1
ATOM 1356 O O . ASP A 1 170 ? 4.176 -12.849 -1.193 1.00 94.12 170 ASP A O 1
ATOM 1360 N N . ALA A 1 171 ? 4.849 -11.460 0.443 1.00 96.06 171 ALA A N 1
ATOM 1361 C CA . ALA A 1 171 ? 3.508 -11.030 0.835 1.00 96.06 171 ALA A CA 1
ATOM 1362 C C . ALA A 1 171 ? 2.734 -10.418 -0.343 1.00 96.06 171 ALA A C 1
ATOM 1364 O O . ALA A 1 171 ? 1.596 -10.790 -0.640 1.00 96.06 171 ALA A O 1
ATOM 1365 N N . ILE A 1 172 ? 3.370 -9.469 -1.032 1.00 94.12 172 ILE A N 1
ATOM 1366 C CA . ILE A 1 172 ? 2.761 -8.716 -2.122 1.00 94.12 172 ILE A CA 1
ATOM 1367 C C . ILE A 1 172 ? 2.591 -9.584 -3.367 1.00 94.12 172 ILE A C 1
ATOM 1369 O O . ILE A 1 172 ? 1.556 -9.480 -4.025 1.00 94.12 172 ILE A O 1
ATOM 1373 N N . ASP A 1 173 ? 3.550 -10.453 -3.696 1.00 90.75 173 ASP A N 1
ATOM 1374 C CA . ASP A 1 173 ? 3.422 -11.354 -4.845 1.00 90.75 173 ASP A CA 1
ATOM 1375 C C . ASP A 1 173 ? 2.258 -12.338 -4.653 1.00 90.75 173 ASP A C 1
ATOM 1377 O O . ASP A 1 173 ? 1.395 -12.487 -5.527 1.00 90.75 173 ASP A O 1
ATOM 1381 N N . ARG A 1 174 ? 2.136 -12.927 -3.456 1.00 94.62 174 ARG A N 1
ATOM 1382 C CA . ARG A 1 174 ? 1.012 -13.810 -3.104 1.00 94.62 174 ARG A CA 1
ATOM 1383 C C . ARG A 1 174 ? -0.324 -13.086 -3.114 1.00 94.62 174 ARG A C 1
ATOM 1385 O O . ARG A 1 174 ? -1.307 -13.643 -3.613 1.00 94.62 174 ARG A O 1
ATOM 1392 N N . TYR A 1 175 ? -0.362 -11.855 -2.614 1.00 95.50 175 TYR A N 1
ATOM 1393 C CA . TYR A 1 175 ? -1.541 -11.006 -2.693 1.00 95.50 175 TYR A CA 1
ATOM 1394 C C . TYR A 1 175 ? -1.929 -10.709 -4.149 1.00 95.50 175 TYR A C 1
ATOM 1396 O O . TYR A 1 175 ? -3.075 -10.922 -4.549 1.00 95.50 175 TYR A O 1
ATOM 1404 N N . CYS A 1 176 ? -0.978 -10.287 -4.982 1.00 90.00 176 CYS A N 1
ATOM 1405 C CA . CYS A 1 176 ? -1.209 -10.041 -6.403 1.00 90.00 176 CYS A CA 1
ATOM 1406 C C . CYS A 1 176 ? -1.746 -11.302 -7.099 1.00 90.00 176 CYS A C 1
ATOM 1408 O O . CYS A 1 176 ? -2.732 -11.235 -7.837 1.00 90.00 176 CYS A O 1
ATOM 1410 N N . ALA A 1 177 ? -1.180 -12.476 -6.802 1.00 90.50 177 ALA A N 1
ATOM 1411 C CA . ALA A 1 177 ? -1.679 -13.755 -7.297 1.00 90.50 177 ALA A CA 1
ATOM 1412 C C . ALA A 1 177 ? -3.100 -14.077 -6.794 1.00 90.50 177 ALA A C 1
ATOM 1414 O O . ALA A 1 177 ? -3.913 -14.598 -7.561 1.00 90.50 177 ALA A O 1
ATOM 1415 N N . HIS A 1 178 ? -3.428 -13.766 -5.535 1.00 93.31 178 HIS A N 1
ATOM 1416 C CA . HIS A 1 178 ? -4.778 -13.908 -4.967 1.00 93.31 178 HIS A CA 1
ATOM 1417 C C . HIS A 1 178 ? -5.802 -13.066 -5.733 1.00 93.31 178 HIS A C 1
ATOM 1419 O O . HIS A 1 178 ? -6.826 -13.599 -6.172 1.00 93.31 178 HIS A O 1
ATOM 1425 N N . VAL A 1 179 ? -5.484 -11.789 -5.967 1.00 90.44 179 VAL A N 1
ATOM 1426 C CA . VAL A 1 179 ? -6.326 -10.845 -6.718 1.00 90.44 179 VAL A CA 1
ATOM 1427 C C . VAL A 1 179 ? -6.521 -11.306 -8.160 1.00 90.44 179 VAL A C 1
ATOM 1429 O O . VAL A 1 179 ? -7.657 -11.400 -8.633 1.00 90.44 179 VAL A O 1
ATOM 1432 N N . LEU A 1 180 ? -5.433 -11.639 -8.861 1.00 87.19 180 LEU A N 1
ATOM 1433 C CA . LEU A 1 180 ? -5.480 -12.069 -10.260 1.00 87.19 180 LEU A CA 1
ATOM 1434 C C . LEU A 1 180 ? -6.241 -13.390 -10.452 1.00 87.19 180 LEU A C 1
ATOM 1436 O O . LEU A 1 180 ? -6.942 -13.572 -11.449 1.00 87.19 180 LEU A O 1
ATOM 1440 N N . ARG A 1 181 ? -6.150 -14.315 -9.492 1.00 88.00 181 ARG A N 1
ATOM 1441 C CA . ARG A 1 181 ? -6.868 -15.602 -9.530 1.00 88.00 181 ARG A CA 1
ATOM 1442 C C . ARG A 1 181 ? -8.312 -15.519 -9.040 1.00 88.00 181 ARG A C 1
ATOM 1444 O O . ARG A 1 181 ? -8.997 -16.536 -9.051 1.00 88.00 181 ARG A O 1
ATOM 1451 N N . ARG A 1 182 ? -8.782 -14.338 -8.612 1.00 87.38 182 ARG A N 1
ATOM 1452 C CA . ARG A 1 182 ? -10.122 -14.130 -8.033 1.00 87.38 182 ARG A CA 1
ATOM 1453 C C . ARG A 1 182 ? -10.429 -15.106 -6.899 1.00 87.38 182 ARG A C 1
ATOM 1455 O O . ARG A 1 182 ? -11.554 -15.598 -6.787 1.00 87.38 182 ARG A O 1
ATOM 1462 N N . LYS A 1 183 ? -9.427 -15.402 -6.072 1.00 90.56 183 LYS A N 1
ATOM 1463 C CA . LYS A 1 183 ? -9.673 -16.198 -4.873 1.00 90.56 183 LYS A CA 1
ATOM 1464 C C . LYS A 1 183 ? -10.712 -15.464 -4.007 1.00 90.56 183 LYS A C 1
ATOM 1466 O O . LYS A 1 183 ? -10.634 -14.239 -3.889 1.00 90.56 183 LYS A O 1
ATOM 1471 N N . PRO A 1 184 ? -11.716 -16.174 -3.467 1.00 88.75 184 PRO A N 1
ATOM 1472 C CA . PRO A 1 184 ? -12.738 -15.552 -2.638 1.00 88.75 184 PRO A CA 1
ATOM 1473 C C . PRO A 1 184 ? -12.133 -15.032 -1.329 1.00 88.75 184 PRO A C 1
ATOM 1475 O O . PRO A 1 184 ? -11.137 -15.565 -0.843 1.00 88.75 184 PRO A O 1
ATOM 1478 N N . GLY A 1 185 ? -12.778 -14.018 -0.751 1.00 89.75 185 GLY A N 1
ATOM 1479 C CA . GLY A 1 185 ? -12.348 -13.401 0.503 1.00 89.75 185 GLY A CA 1
ATOM 1480 C C . GLY A 1 185 ? -11.185 -12.418 0.353 1.00 89.75 185 GLY A C 1
ATOM 1481 O O . GLY A 1 185 ? -10.609 -12.240 -0.726 1.00 89.75 185 GLY A O 1
ATOM 1482 N N . GLN A 1 186 ? -10.868 -11.753 1.462 1.00 91.44 186 GLN A N 1
ATOM 1483 C CA . GLN A 1 186 ? -9.679 -10.915 1.571 1.00 91.44 186 GLN A CA 1
ATOM 1484 C C . GLN A 1 186 ? -8.436 -11.801 1.715 1.00 91.44 186 GLN A C 1
ATOM 1486 O O . GLN A 1 186 ? -8.511 -12.919 2.225 1.00 91.44 186 GLN A O 1
ATOM 1491 N N . PHE A 1 187 ? -7.305 -11.320 1.208 1.00 96.19 187 PHE A N 1
ATOM 1492 C CA . PHE A 1 187 ? -6.025 -11.976 1.433 1.00 96.19 187 PHE A CA 1
ATOM 1493 C C . PHE A 1 187 ? -5.568 -11.662 2.856 1.00 96.19 187 PHE A C 1
ATOM 1495 O O . PHE A 1 187 ? -5.567 -10.498 3.243 1.00 96.19 187 PHE A O 1
ATOM 1502 N N . ASP A 1 188 ? -5.186 -12.680 3.617 1.00 96.12 188 ASP A N 1
ATOM 1503 C CA . ASP A 1 188 ? -4.708 -12.484 4.981 1.00 96.12 188 ASP A CA 1
ATOM 1504 C C . ASP A 1 188 ? -3.207 -12.166 4.985 1.00 96.12 188 ASP A C 1
ATOM 1506 O O . ASP A 1 188 ? -2.390 -12.994 4.584 1.00 96.12 188 ASP A O 1
ATOM 1510 N N . PHE A 1 189 ? -2.846 -10.968 5.447 1.00 97.56 189 PHE A N 1
ATOM 1511 C CA . PHE A 1 189 ? -1.456 -10.532 5.598 1.00 97.56 189 PHE A CA 1
ATOM 1512 C C . PHE A 1 189 ? -0.862 -10.831 6.985 1.00 97.56 189 PHE A C 1
ATOM 1514 O O . PHE A 1 189 ? 0.272 -10.426 7.255 1.00 97.56 189 PHE A O 1
ATOM 1521 N N . SER A 1 190 ? -1.596 -11.502 7.879 1.00 95.00 190 SER A N 1
ATOM 1522 C CA . SER A 1 190 ? -1.198 -11.721 9.276 1.00 95.00 190 SER A CA 1
ATOM 1523 C C . SER A 1 190 ? 0.176 -12.383 9.427 1.00 95.00 190 SER A C 1
ATOM 1525 O O . SER A 1 190 ? 0.942 -11.982 10.300 1.00 95.00 190 SER A O 1
ATOM 1527 N N . GLU A 1 191 ? 0.525 -13.317 8.535 1.00 96.44 191 GLU A N 1
ATOM 1528 C CA . GLU A 1 191 ? 1.818 -14.019 8.518 1.00 96.44 191 GLU A CA 1
ATOM 1529 C C . GLU A 1 191 ? 3.011 -13.069 8.316 1.00 96.44 191 GLU A C 1
ATOM 1531 O O . GLU A 1 191 ? 4.086 -13.280 8.878 1.00 96.44 191 GLU A O 1
ATOM 1536 N N . TRP A 1 192 ? 2.818 -11.991 7.555 1.00 97.88 192 TRP A N 1
ATOM 1537 C CA . TRP A 1 192 ? 3.871 -11.032 7.220 1.00 97.88 192 TRP A CA 1
ATOM 1538 C C . TRP A 1 192 ? 3.801 -9.758 8.049 1.00 97.88 192 TRP A C 1
ATOM 1540 O O . TRP A 1 192 ? 4.749 -8.979 8.060 1.00 97.88 192 TRP A O 1
ATOM 1550 N N . SER A 1 193 ? 2.686 -9.489 8.720 1.00 96.75 193 SER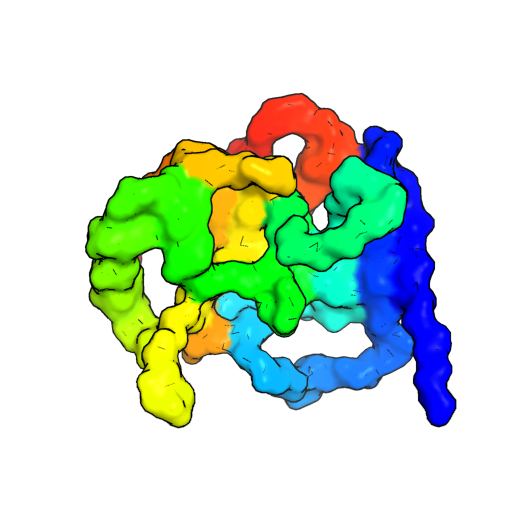 A N 1
ATOM 1551 C CA . SER A 1 193 ? 2.474 -8.193 9.343 1.00 96.75 193 S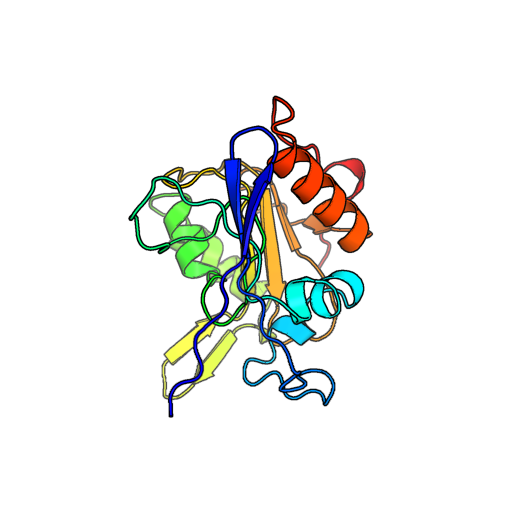ER A CA 1
ATOM 1552 C C . SER A 1 193 ? 2.773 -8.208 10.835 1.00 96.75 193 SER A C 1
ATOM 1554 O O . SER A 1 193 ? 2.151 -8.951 11.589 1.00 96.75 193 SER A O 1
ATOM 1556 N N . GLU A 1 194 ? 3.632 -7.298 11.294 1.00 96.94 194 GLU A N 1
ATOM 1557 C CA . GLU A 1 194 ? 3.990 -7.153 12.708 1.00 96.94 194 GLU A CA 1
ATOM 1558 C C . GLU A 1 194 ? 3.802 -5.720 13.228 1.00 96.94 194 GLU A C 1
ATOM 1560 O O . GLU A 1 194 ? 3.863 -4.777 12.441 1.00 96.94 194 GLU A O 1
ATOM 1565 N N . PRO A 1 195 ? 3.567 -5.513 14.538 1.00 96.81 195 PRO A N 1
ATOM 1566 C CA . PRO A 1 195 ? 3.429 -4.169 15.099 1.00 96.81 195 PRO A CA 1
ATOM 1567 C C . PRO A 1 195 ? 4.668 -3.300 14.848 1.00 96.81 195 PRO A C 1
ATOM 1569 O O . PRO A 1 195 ? 5.788 -3.709 15.161 1.00 96.81 195 PRO A O 1
ATOM 1572 N N . PHE A 1 196 ? 4.464 -2.080 14.345 1.00 94.62 196 PHE A N 1
ATOM 1573 C CA . PHE A 1 196 ? 5.527 -1.088 14.234 1.00 94.62 196 PHE A CA 1
ATOM 1574 C C . PHE A 1 196 ? 5.860 -0.542 15.622 1.00 94.62 196 PHE A C 1
ATOM 1576 O O . PHE A 1 196 ? 4.971 -0.150 16.381 1.00 94.62 196 PHE A O 1
ATOM 1583 N N . ARG A 1 197 ? 7.151 -0.503 15.951 1.00 87.50 197 ARG A N 1
ATOM 1584 C CA . ARG A 1 197 ? 7.664 0.143 17.159 1.00 87.50 197 ARG A CA 1
ATOM 1585 C C . ARG A 1 197 ? 8.625 1.251 16.709 1.00 87.50 197 ARG A C 1
ATOM 1587 O O . ARG A 1 197 ? 9.664 0.892 16.154 1.00 87.50 197 ARG A O 1
ATOM 1594 N N . PRO A 1 198 ? 8.231 2.532 16.835 1.00 72.56 198 PRO A N 1
ATOM 1595 C CA . PRO A 1 198 ? 9.044 3.668 16.404 1.00 72.56 198 PRO A CA 1
ATOM 1596 C C . PRO A 1 198 ? 10.336 3.826 17.207 1.00 72.56 198 PRO A C 1
ATOM 1598 O O . PRO A 1 198 ? 10.395 3.322 18.354 1.00 72.56 198 PRO A O 1
#

Secondary structure (DSSP, 8-state):
-PPP---EEEEETTEEEEEEE--S---GGGS--TTS-GGGS-HHHHTSHHHHEEEEE--SSTT-------SS-B-TTTSPEEHHHHHHHH-TTHHHHHHHHHHHH-GGGEEEETTEEEE-EEEEEE-SPTT--SS-SEEEEEETT--S---EEEETT--SS-EEESSHHHHHHHHHHHHHTT-SSPPP-TTTEEE---

Sequence (198 aa):
PRLPVEVLFFNVSGRMVEVFPTFPGSTYEDGNDCFGSLLSLPDGLAKSWLWRTDGWRIPGSVGEGPMTNRQLIGHPSSRWRDADTYLDSLGKGWKKKYLPKIKELFPDAVTNINGVKRIKFRCFLDTRPVGVGGPEGDQFFVCSTRQDQVVYHVHEGDVENLRVLRNPEDAIDRYCAHVLRRKPGQFDFSEWSEPFRP

pLDDT: mean 82.11, std 15.14, range [44.53, 97.94]

Radius of gyration: 16.81 Å; chains: 1; bounding box: 36×43×51 Å

Organism: NCBI:txid1843581